Protein AF-L8H4C1-F1 (afdb_monomer_lite)

Organism: Acanthamoeba castellanii (strain ATCC 30010 / Neff) (NCBI:txid1257118)

Radius of gyration: 16.7 Å; chains: 1; bounding box: 49×33×45 Å

Structure (mmCIF, N/CA/C/O backbone):
data_AF-L8H4C1-F1
#
_entry.id   AF-L8H4C1-F1
#
loop_
_atom_site.group_PDB
_atom_site.id
_atom_site.type_symbol
_atom_site.label_atom_id
_atom_site.label_alt_id
_atom_site.label_comp_id
_atom_site.label_asym_id
_atom_site.label_entity_id
_atom_site.label_seq_id
_atom_site.pdbx_PDB_ins_code
_atom_site.Cartn_x
_atom_site.Cartn_y
_atom_site.Cartn_z
_atom_site.occupancy
_atom_site.B_iso_or_equiv
_atom_site.auth_seq_id
_atom_site.auth_comp_id
_atom_site.auth_asym_id
_atom_site.auth_atom_id
_atom_site.pdbx_PDB_model_num
ATOM 1 N N . THR A 1 1 ? 2.367 -19.577 7.591 1.00 79.94 1 THR A N 1
ATOM 2 C CA . THR A 1 1 ? 3.597 -18.761 7.631 1.00 79.94 1 THR A CA 1
ATOM 3 C C . THR A 1 1 ? 3.271 -17.438 8.304 1.00 79.94 1 THR A C 1
ATOM 5 O O . THR A 1 1 ? 2.095 -17.092 8.382 1.00 79.94 1 THR A O 1
ATOM 8 N N . GLU A 1 2 ? 4.265 -16.706 8.808 1.00 90.31 2 GLU A N 1
ATOM 9 C CA . GLU A 1 2 ? 4.035 -15.403 9.465 1.00 90.31 2 GLU A CA 1
ATOM 10 C C . GLU A 1 2 ? 4.000 -14.211 8.492 1.00 90.31 2 GLU A C 1
ATOM 12 O O . GLU A 1 2 ? 3.408 -13.181 8.803 1.00 90.31 2 GLU A O 1
ATOM 17 N N . ALA A 1 3 ? 4.569 -14.376 7.298 1.00 91.75 3 ALA A N 1
ATOM 18 C CA . ALA A 1 3 ? 4.412 -13.454 6.183 1.00 91.75 3 ALA A CA 1
ATOM 19 C C . ALA A 1 3 ? 4.091 -14.188 4.883 1.00 91.75 3 ALA A C 1
ATOM 21 O O . ALA A 1 3 ? 4.344 -15.393 4.736 1.00 91.75 3 ALA A O 1
ATOM 22 N N . VAL A 1 4 ? 3.552 -13.410 3.954 1.00 91.56 4 VAL A N 1
ATOM 23 C CA . VAL A 1 4 ? 3.298 -13.744 2.559 1.00 91.56 4 VAL A CA 1
ATOM 24 C C . VAL A 1 4 ? 4.287 -12.949 1.714 1.00 91.56 4 VAL A C 1
ATOM 26 O O . VAL A 1 4 ? 4.451 -11.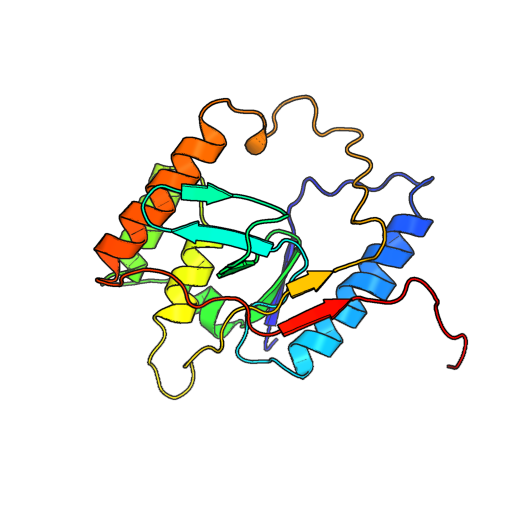750 1.935 1.00 91.56 4 VAL A O 1
ATOM 29 N N . LEU A 1 5 ? 4.945 -13.614 0.765 1.00 89.50 5 LEU A N 1
ATOM 30 C CA . LEU A 1 5 ? 5.589 -12.929 -0.350 1.00 89.50 5 LEU A CA 1
ATOM 31 C C . LEU A 1 5 ? 4.500 -12.643 -1.383 1.00 89.50 5 LEU A C 1
ATOM 33 O O . LEU A 1 5 ? 3.932 -13.582 -1.938 1.00 89.50 5 LEU A O 1
ATOM 37 N N . SER A 1 6 ? 4.198 -11.368 -1.592 1.00 86.25 6 SER A N 1
ATOM 38 C CA . SER A 1 6 ? 3.292 -10.911 -2.642 1.00 86.25 6 SER A CA 1
ATOM 39 C C . SER A 1 6 ? 4.122 -10.458 -3.840 1.00 86.25 6 SER A C 1
ATOM 41 O O . SER A 1 6 ? 5.104 -9.729 -3.667 1.00 86.25 6 SER A O 1
ATOM 43 N N . ASN A 1 7 ? 3.761 -10.952 -5.025 1.00 80.44 7 ASN A N 1
ATOM 44 C CA . ASN A 1 7 ? 4.479 -10.712 -6.268 1.00 80.44 7 ASN A CA 1
ATOM 45 C C . ASN A 1 7 ? 3.510 -10.688 -7.454 1.00 80.44 7 ASN A C 1
ATOM 47 O O . ASN A 1 7 ? 2.650 -11.567 -7.532 1.00 80.44 7 ASN A O 1
ATOM 51 N N . ASP A 1 8 ? 3.679 -9.737 -8.371 1.00 76.50 8 ASP A N 1
ATOM 52 C CA . ASP A 1 8 ? 2.864 -9.674 -9.592 1.00 76.50 8 ASP A CA 1
ATOM 53 C C . ASP A 1 8 ? 3.221 -10.830 -10.548 1.00 76.50 8 ASP A C 1
ATOM 55 O O . ASP A 1 8 ? 4.341 -11.354 -10.542 1.00 76.50 8 ASP A O 1
ATOM 59 N N . ASP A 1 9 ? 2.265 -11.257 -11.370 1.00 71.75 9 ASP A N 1
ATOM 60 C CA . ASP A 1 9 ? 2.400 -12.375 -12.313 1.00 71.75 9 ASP A CA 1
ATOM 61 C C . ASP A 1 9 ? 3.006 -11.972 -13.671 1.00 71.75 9 ASP A C 1
ATOM 63 O O . ASP A 1 9 ? 3.250 -12.825 -14.526 1.00 71.75 9 ASP A O 1
ATOM 67 N N . ASP A 1 10 ? 3.306 -10.685 -13.858 1.00 65.50 10 ASP A N 1
ATOM 68 C CA . ASP A 1 10 ? 3.918 -10.113 -15.060 1.00 65.50 10 ASP A CA 1
ATOM 69 C C . ASP A 1 10 ? 5.434 -9.863 -14.923 1.00 65.50 10 ASP A C 1
ATOM 71 O O . ASP A 1 10 ? 6.086 -9.326 -15.829 1.00 65.50 10 ASP A O 1
ATOM 75 N N . LEU A 1 11 ? 6.029 -10.322 -13.818 1.00 59.31 11 LEU A N 1
ATOM 76 C CA . LEU A 1 11 ? 7.474 -10.405 -13.638 1.00 59.31 11 LEU A CA 1
ATOM 77 C C . LEU A 1 11 ? 8.019 -11.621 -14.405 1.00 59.31 11 LEU A C 1
ATOM 79 O O . LEU A 1 11 ? 8.194 -12.711 -13.863 1.00 59.31 11 LEU A O 1
ATOM 83 N N . PHE A 1 12 ? 8.258 -11.428 -15.704 1.00 51.56 12 PHE A N 1
ATOM 84 C CA . PHE A 1 12 ? 8.806 -12.452 -16.595 1.00 51.56 12 PHE A CA 1
ATOM 85 C C . PHE A 1 12 ? 10.341 -12.431 -16.618 1.00 51.56 12 PHE A C 1
ATOM 87 O O . PHE A 1 12 ? 10.953 -11.367 -16.695 1.00 51.56 12 PHE A O 1
ATOM 94 N N . TYR A 1 13 ? 10.953 -13.618 -16.625 1.00 53.72 13 TYR A N 1
ATOM 95 C CA . TYR A 1 13 ? 12.406 -13.797 -16.689 1.00 53.72 13 TYR A CA 1
ATOM 96 C C . TYR A 1 13 ? 12.773 -14.635 -17.921 1.00 53.72 13 TYR A C 1
ATOM 98 O O . TYR A 1 13 ? 12.292 -15.756 -18.088 1.00 53.72 13 TYR A O 1
ATOM 106 N N . THR A 1 14 ? 13.617 -14.100 -18.801 1.00 50.47 14 THR A N 1
ATOM 107 C CA . THR A 1 14 ? 14.256 -14.847 -19.897 1.00 50.47 14 THR A CA 1
ATOM 108 C C . THR A 1 14 ? 15.394 -15.745 -19.379 1.00 50.47 14 THR A C 1
ATOM 110 O O . THR A 1 14 ? 15.953 -15.471 -18.314 1.00 50.47 14 THR A O 1
ATOM 113 N N . PRO A 1 15 ? 15.797 -16.801 -20.108 1.00 47.88 15 PRO A N 1
ATOM 114 C CA . PRO A 1 15 ? 17.004 -17.573 -19.795 1.00 47.88 15 PRO A CA 1
ATOM 115 C C . PRO A 1 15 ? 18.288 -16.724 -19.734 1.00 47.88 15 PRO A C 1
ATOM 117 O O . PRO A 1 15 ? 19.156 -16.992 -18.906 1.00 47.88 15 PRO A O 1
ATOM 120 N N . GLU A 1 16 ? 18.394 -15.668 -20.544 1.00 51.50 16 GLU A N 1
ATOM 121 C CA . GLU A 1 16 ? 19.478 -14.675 -20.493 1.00 51.50 16 GLU A CA 1
ATOM 122 C C . GLU A 1 16 ? 19.433 -13.843 -19.198 1.00 51.50 16 GLU A C 1
ATOM 124 O O . GLU A 1 16 ? 20.469 -13.466 -18.654 1.00 51.50 16 GLU A O 1
ATOM 129 N N . SER A 1 17 ? 18.239 -13.654 -18.634 1.00 53.72 17 SER A N 1
ATOM 130 C CA . SER A 1 17 ? 18.017 -13.055 -17.318 1.00 53.72 17 SER A CA 1
ATOM 131 C C . SER A 1 17 ? 18.129 -14.056 -16.153 1.00 53.72 17 SER A C 1
ATOM 133 O O . SER A 1 17 ? 17.764 -13.726 -15.030 1.00 53.72 17 SER A O 1
ATOM 135 N N . ALA A 1 18 ? 18.670 -15.268 -16.341 1.00 54.31 18 ALA A N 1
ATOM 136 C CA . ALA A 1 18 ? 18.906 -16.204 -15.230 1.00 54.31 18 ALA A CA 1
ATOM 137 C C . ALA A 1 18 ? 19.801 -15.601 -14.125 1.00 54.31 18 ALA A C 1
ATOM 139 O O . ALA A 1 18 ? 19.611 -15.889 -12.942 1.00 54.31 18 ALA A O 1
ATOM 140 N N . GLU A 1 19 ? 20.729 -14.707 -14.486 1.00 57.88 19 GLU A N 1
ATOM 141 C CA . GLU A 1 19 ? 21.485 -13.903 -13.520 1.00 57.88 19 GLU A CA 1
ATOM 142 C C . GLU A 1 19 ? 20.571 -12.941 -12.742 1.00 57.88 19 GLU A C 1
ATOM 144 O O . GLU A 1 19 ? 20.717 -12.790 -11.529 1.00 57.88 19 GLU A O 1
ATOM 149 N N . TYR A 1 20 ? 19.593 -12.328 -13.411 1.00 56.81 20 TYR A N 1
ATOM 150 C CA . TYR A 1 20 ? 18.568 -11.515 -12.764 1.00 56.81 20 TYR A CA 1
ATOM 151 C C . TYR A 1 20 ? 17.676 -12.370 -11.863 1.00 56.81 20 TYR A C 1
ATOM 153 O O . TYR A 1 20 ? 17.456 -11.982 -10.726 1.00 56.81 20 TYR A O 1
ATOM 161 N N . LEU A 1 21 ? 17.217 -13.547 -12.300 1.00 58.00 21 LEU A N 1
ATOM 162 C CA . LEU A 1 21 ? 16.448 -14.476 -11.467 1.00 58.00 21 LEU A CA 1
ATOM 163 C C . LEU A 1 21 ? 17.240 -14.847 -10.205 1.00 58.00 21 LEU A C 1
ATOM 165 O O . LEU A 1 21 ? 16.702 -14.820 -9.104 1.00 58.00 21 LEU A O 1
ATOM 169 N N . PHE A 1 22 ? 18.537 -15.128 -10.334 1.00 60.34 22 PHE A N 1
ATOM 170 C CA . PHE A 1 22 ? 19.405 -15.408 -9.193 1.00 60.34 22 PHE A CA 1
ATOM 171 C C . PHE A 1 22 ? 19.551 -14.181 -8.272 1.00 60.34 22 PHE A C 1
ATOM 173 O O . PHE A 1 22 ? 19.391 -14.287 -7.055 1.00 60.34 22 PHE A O 1
ATOM 180 N N . ARG A 1 23 ? 19.784 -12.987 -8.831 1.00 62.06 23 ARG A N 1
ATOM 181 C CA . ARG A 1 23 ? 19.870 -11.727 -8.070 1.00 62.06 23 ARG A CA 1
ATOM 182 C C . ARG A 1 23 ? 18.532 -11.308 -7.448 1.00 62.06 23 ARG A C 1
ATOM 184 O O . ARG A 1 23 ? 18.535 -10.744 -6.364 1.00 62.06 23 ARG A O 1
ATOM 191 N N . PHE A 1 24 ? 17.398 -11.586 -8.077 1.00 62.41 24 PHE A N 1
ATOM 192 C CA . PHE A 1 24 ? 16.064 -11.239 -7.591 1.00 62.41 24 PHE A CA 1
ATOM 193 C C . PHE A 1 24 ? 15.554 -12.268 -6.596 1.00 62.41 24 PHE A C 1
ATOM 195 O O . PHE A 1 24 ? 15.295 -11.930 -5.449 1.00 62.41 24 PHE A O 1
ATOM 202 N N . VAL A 1 25 ? 15.477 -13.537 -6.987 1.00 64.25 25 VAL A N 1
ATOM 203 C CA . VAL A 1 25 ? 14.898 -14.604 -6.166 1.00 64.25 25 VAL A CA 1
ATOM 204 C C . VAL A 1 25 ? 15.845 -15.021 -5.042 1.00 64.25 25 VAL A C 1
ATOM 206 O O . VAL A 1 25 ? 15.415 -15.179 -3.903 1.00 64.25 25 VAL A O 1
ATOM 209 N N . ILE A 1 26 ? 17.142 -15.196 -5.310 1.00 63.72 26 ILE A N 1
ATOM 210 C CA . ILE A 1 26 ? 18.066 -15.677 -4.270 1.00 63.72 26 ILE A CA 1
ATOM 211 C C . ILE A 1 26 ? 18.667 -14.523 -3.480 1.00 63.72 26 ILE A C 1
ATOM 213 O O . ILE A 1 26 ? 18.776 -14.633 -2.266 1.00 63.72 26 ILE A O 1
ATOM 217 N N . ILE A 1 27 ? 19.043 -13.409 -4.109 1.00 65.31 27 ILE A N 1
ATOM 218 C CA . ILE A 1 27 ? 19.612 -12.278 -3.358 1.00 65.31 27 ILE A CA 1
ATOM 219 C C . ILE A 1 27 ? 18.498 -11.345 -2.878 1.00 65.31 27 ILE A C 1
ATOM 221 O O . ILE A 1 27 ? 18.403 -11.103 -1.683 1.00 65.31 27 ILE A O 1
ATOM 225 N N . GLY A 1 28 ? 17.620 -10.873 -3.759 1.00 70.44 28 GLY A N 1
ATOM 226 C CA . GLY A 1 28 ? 16.527 -9.956 -3.431 1.00 70.44 28 GLY A CA 1
ATOM 227 C C . GLY A 1 28 ? 15.564 -10.537 -2.405 1.00 70.44 28 GLY A C 1
ATOM 228 O O . GLY A 1 28 ? 15.562 -10.099 -1.261 1.00 70.44 28 GLY A O 1
ATOM 229 N N . VAL A 1 29 ? 14.790 -11.561 -2.765 1.00 76.50 29 VAL A N 1
ATOM 230 C CA . VAL A 1 29 ? 13.744 -12.139 -1.908 1.00 76.50 29 VAL A CA 1
ATOM 231 C C . VAL A 1 29 ? 14.325 -12.661 -0.593 1.00 76.50 29 VAL A C 1
ATOM 233 O O . VAL A 1 29 ? 13.742 -12.406 0.459 1.00 76.50 29 VAL A O 1
ATOM 236 N N . VAL A 1 30 ? 15.492 -13.319 -0.590 1.00 81.31 30 VAL A N 1
ATOM 237 C CA . VAL A 1 30 ? 16.117 -13.772 0.670 1.00 81.31 30 VAL A CA 1
ATOM 238 C C . VAL A 1 30 ? 16.563 -12.591 1.527 1.00 81.31 30 VAL A C 1
ATOM 240 O O . VAL A 1 30 ? 16.352 -12.614 2.740 1.00 81.31 30 VAL A O 1
ATOM 243 N N . ARG A 1 31 ? 17.161 -11.541 0.951 1.00 83.25 31 ARG A N 1
ATOM 244 C CA . ARG A 1 31 ? 17.583 -10.367 1.729 1.00 83.25 31 ARG A CA 1
ATOM 245 C C . ARG A 1 31 ? 16.391 -9.554 2.222 1.00 83.25 31 ARG A C 1
ATOM 247 O O . ARG A 1 31 ? 16.390 -9.171 3.388 1.00 83.25 31 ARG A O 1
ATOM 254 N N . ILE A 1 32 ? 15.369 -9.350 1.394 1.00 84.81 32 ILE A N 1
ATOM 255 C CA . ILE A 1 32 ? 14.105 -8.718 1.789 1.00 84.81 32 ILE A CA 1
ATOM 256 C C . ILE A 1 32 ? 13.454 -9.549 2.906 1.00 84.81 32 ILE A C 1
ATOM 258 O O . ILE A 1 32 ? 13.053 -8.978 3.914 1.00 84.81 32 ILE A O 1
ATOM 262 N N . CYS A 1 33 ? 13.461 -10.884 2.822 1.00 87.69 33 CYS A N 1
ATOM 263 C CA . CYS A 1 33 ? 13.002 -11.771 3.897 1.00 87.69 33 CYS A CA 1
ATOM 264 C C . CYS A 1 33 ? 13.813 -11.587 5.190 1.00 87.69 33 CYS A C 1
ATOM 266 O O . CYS A 1 33 ? 13.241 -11.447 6.267 1.00 87.69 33 CYS A O 1
ATOM 268 N N . GLN A 1 34 ? 15.145 -11.533 5.110 1.00 88.50 34 GLN A N 1
ATOM 269 C CA . GLN A 1 34 ? 16.011 -11.288 6.271 1.00 88.50 34 GLN A CA 1
ATOM 270 C C . GLN A 1 34 ? 15.786 -9.901 6.891 1.00 88.50 34 GLN A C 1
ATOM 272 O O . GLN A 1 34 ? 15.917 -9.734 8.103 1.00 88.50 34 GLN A O 1
ATOM 277 N N . ILE A 1 35 ? 15.481 -8.889 6.078 1.00 91.19 35 ILE A N 1
ATOM 278 C CA . ILE A 1 35 ? 15.094 -7.559 6.562 1.00 91.19 35 ILE A CA 1
ATOM 279 C C . ILE A 1 35 ? 13.716 -7.643 7.221 1.00 91.19 35 ILE A C 1
ATOM 281 O O . ILE A 1 35 ? 13.564 -7.170 8.345 1.00 91.19 35 ILE A O 1
ATOM 285 N N . TRP A 1 36 ? 12.752 -8.324 6.601 1.00 93.38 36 TRP A N 1
ATOM 286 C CA . TRP A 1 36 ? 11.427 -8.548 7.173 1.00 93.38 36 TRP A CA 1
ATOM 287 C C . TRP A 1 36 ? 11.486 -9.286 8.515 1.00 93.38 36 TRP A C 1
ATOM 289 O O . TRP A 1 36 ? 10.800 -8.902 9.455 1.00 93.38 36 TRP A O 1
ATOM 299 N N . GLN A 1 37 ? 12.371 -10.271 8.680 1.00 92.06 37 GLN A N 1
ATOM 300 C CA . GLN A 1 37 ? 12.569 -10.953 9.965 1.00 92.06 37 GLN A CA 1
ATOM 301 C C . GLN A 1 37 ? 12.990 -9.999 11.098 1.00 92.06 37 GLN A C 1
ATOM 303 O O . GLN A 1 37 ? 12.713 -10.285 12.262 1.00 92.06 37 GLN A O 1
ATOM 308 N N . ARG A 1 38 ? 13.620 -8.860 10.773 1.00 93.94 38 ARG A N 1
ATOM 309 C CA . ARG A 1 38 ? 13.964 -7.789 11.727 1.00 93.94 38 ARG A CA 1
ATOM 310 C C . ARG A 1 38 ? 12.849 -6.749 11.891 1.00 93.94 38 ARG A C 1
ATOM 312 O O . ARG A 1 38 ? 12.835 -6.047 12.893 1.00 93.94 38 ARG A O 1
ATOM 319 N N . HIS A 1 39 ? 11.918 -6.684 10.940 1.00 94.25 39 HIS A N 1
ATOM 320 C CA . HIS A 1 39 ? 10.798 -5.738 10.862 1.00 94.25 39 HIS A CA 1
ATOM 321 C C . HIS A 1 39 ? 9.466 -6.480 10.698 1.00 94.25 39 HIS A C 1
ATOM 323 O O . HIS A 1 39 ? 8.683 -6.200 9.793 1.00 94.25 39 HIS A O 1
ATOM 329 N N . ARG A 1 40 ? 9.200 -7.469 11.566 1.00 93.69 40 ARG A N 1
ATOM 330 C CA . ARG A 1 40 ? 8.065 -8.408 11.403 1.00 93.69 40 ARG A CA 1
ATOM 331 C C . ARG A 1 40 ? 6.691 -7.728 11.430 1.00 93.69 40 ARG A C 1
ATOM 333 O O . ARG A 1 40 ? 5.705 -8.331 11.019 1.00 93.69 40 ARG A O 1
ATOM 340 N N . ARG A 1 41 ? 6.637 -6.489 11.925 1.00 94.12 41 ARG A N 1
ATOM 341 C CA . ARG A 1 41 ? 5.443 -5.641 12.033 1.00 94.12 41 ARG A CA 1
ATOM 342 C C . ARG A 1 41 ? 5.351 -4.596 10.915 1.00 94.12 41 ARG A C 1
ATOM 344 O O . ARG A 1 41 ? 4.519 -3.705 11.009 1.00 94.12 41 ARG A O 1
ATOM 351 N N . SER A 1 42 ? 6.152 -4.711 9.857 1.00 95.62 42 SER A N 1
ATOM 352 C CA . SER A 1 42 ? 6.126 -3.814 8.697 1.00 95.62 42 SER A CA 1
ATOM 353 C C . SER A 1 42 ? 5.819 -4.569 7.407 1.00 95.62 42 SER A C 1
ATOM 355 O O . SER A 1 42 ? 6.111 -5.758 7.267 1.00 95.62 42 SER A O 1
ATOM 357 N N . ILE A 1 43 ? 5.288 -3.837 6.428 1.00 96.81 43 ILE A N 1
ATOM 358 C CA . ILE A 1 43 ? 5.385 -4.211 5.014 1.00 96.81 43 ILE A CA 1
ATOM 359 C C . ILE A 1 43 ? 6.817 -3.903 4.572 1.00 96.81 43 ILE A C 1
ATOM 361 O O . ILE A 1 43 ? 7.288 -2.781 4.775 1.00 96.81 43 ILE A O 1
ATOM 365 N N . VAL A 1 44 ? 7.518 -4.884 4.003 1.00 95.38 44 VAL A N 1
ATOM 366 C CA . 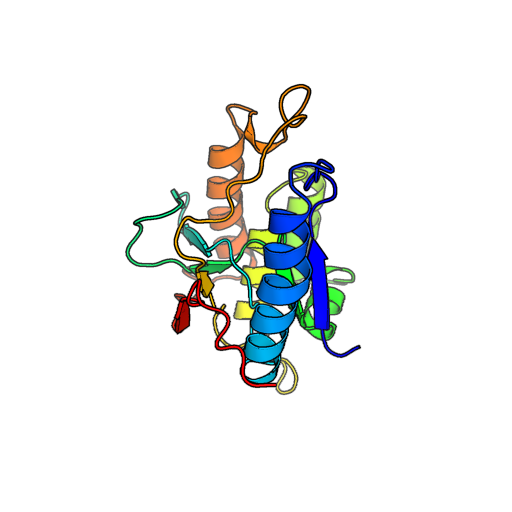VAL A 1 44 ? 8.925 -4.741 3.596 1.00 95.38 44 VAL A CA 1
ATOM 367 C C . VAL A 1 44 ? 9.052 -5.102 2.124 1.00 95.38 44 VAL A C 1
ATOM 369 O O . VAL A 1 44 ? 8.759 -6.234 1.748 1.00 95.38 44 VAL A O 1
ATOM 372 N N . GLY A 1 45 ? 9.503 -4.165 1.296 1.00 90.75 45 GLY A N 1
ATOM 373 C CA . GLY A 1 45 ? 9.565 -4.359 -0.154 1.00 90.75 45 GLY A CA 1
ATOM 374 C C . GLY A 1 45 ? 10.384 -3.287 -0.855 1.00 90.75 45 GLY A C 1
ATOM 375 O O . GLY A 1 45 ? 10.954 -2.402 -0.214 1.00 90.75 45 GLY A O 1
ATOM 376 N N . ASP A 1 46 ? 10.467 -3.388 -2.175 1.00 86.69 46 ASP A N 1
ATOM 377 C CA . ASP A 1 46 ? 11.463 -2.658 -2.971 1.00 86.69 46 ASP A CA 1
ATOM 378 C C . ASP A 1 46 ? 10.941 -1.463 -3.768 1.00 86.69 46 ASP A C 1
ATOM 380 O O . ASP A 1 46 ? 11.708 -0.722 -4.385 1.00 86.69 46 ASP A O 1
ATOM 384 N N . SER A 1 47 ? 9.627 -1.275 -3.754 1.00 87.81 47 SER A N 1
ATOM 385 C CA . SER A 1 47 ? 8.943 -0.321 -4.610 1.00 87.81 47 SER A CA 1
ATOM 386 C C . SER A 1 47 ? 8.282 0.757 -3.755 1.00 87.81 47 SER A C 1
ATOM 388 O O . SER A 1 47 ? 7.059 0.762 -3.603 1.00 87.81 47 SER A O 1
ATOM 390 N N . PRO A 1 48 ? 9.057 1.678 -3.151 1.00 92.19 48 PRO A N 1
ATOM 391 C CA . PRO A 1 48 ? 8.496 2.730 -2.325 1.00 92.19 48 PRO A CA 1
ATOM 392 C C . PRO A 1 48 ? 7.830 3.810 -3.189 1.00 92.19 48 PRO A C 1
ATOM 394 O O . PRO A 1 48 ? 8.294 4.137 -4.285 1.00 92.19 48 PRO A O 1
ATOM 397 N N . ARG A 1 49 ? 6.727 4.374 -2.705 1.00 93.81 49 ARG A N 1
ATOM 398 C CA . ARG A 1 49 ? 5.958 5.445 -3.353 1.00 93.81 49 ARG A CA 1
ATOM 399 C C . ARG A 1 49 ? 5.488 6.458 -2.318 1.00 93.81 49 ARG A C 1
ATOM 401 O O . ARG A 1 49 ? 5.491 6.186 -1.115 1.00 93.81 49 ARG A O 1
ATOM 408 N N . PHE A 1 50 ? 5.069 7.621 -2.794 1.00 95.06 50 PHE A N 1
ATOM 409 C CA . PHE A 1 50 ? 4.297 8.568 -2.006 1.00 95.06 50 PHE A CA 1
ATOM 410 C C . PHE A 1 50 ? 2.823 8.502 -2.402 1.00 95.06 50 PHE A C 1
ATOM 412 O O . PHE A 1 50 ? 2.496 8.439 -3.584 1.00 95.06 50 PHE A O 1
ATOM 419 N N . SER A 1 51 ? 1.944 8.542 -1.405 1.00 94.56 51 SER A N 1
ATOM 420 C CA . SER A 1 51 ? 0.501 8.700 -1.556 1.00 94.56 51 SER A CA 1
ATOM 421 C C . SER A 1 51 ? -0.031 9.633 -0.467 1.00 94.56 51 SER A C 1
ATOM 423 O O . SER A 1 51 ? 0.130 9.351 0.724 1.00 94.56 51 SER A O 1
ATOM 425 N N . GLY A 1 52 ? -0.709 10.715 -0.845 1.00 90.31 52 GLY A N 1
ATOM 426 C CA . GLY A 1 52 ? -1.319 11.652 0.104 1.00 90.31 52 GLY A CA 1
ATOM 427 C C . GLY A 1 52 ? -2.127 12.743 -0.590 1.00 90.31 52 GLY A C 1
ATOM 428 O O . GLY A 1 52 ? -1.743 13.177 -1.661 1.00 90.31 52 GLY A O 1
ATOM 429 N N . ASP A 1 53 ? -3.256 13.143 -0.001 1.00 88.75 53 ASP A N 1
ATOM 430 C CA . ASP A 1 53 ? -4.182 14.203 -0.453 1.00 88.75 53 ASP A CA 1
ATOM 431 C C . ASP A 1 53 ? -4.282 14.428 -1.977 1.00 88.75 53 ASP A C 1
ATOM 433 O O . ASP A 1 53 ? -4.032 15.513 -2.495 1.00 88.75 53 ASP A O 1
ATOM 437 N N . GLY A 1 54 ? -4.649 13.383 -2.725 1.00 89.81 54 GLY A N 1
ATOM 438 C CA . GLY A 1 54 ? -4.820 13.492 -4.180 1.00 89.81 54 GLY A CA 1
ATOM 439 C C . GLY A 1 54 ? -3.511 13.515 -4.976 1.00 89.81 54 GLY A C 1
ATOM 440 O O . GLY A 1 54 ? -3.533 13.793 -6.172 1.00 89.81 54 GLY A O 1
ATOM 441 N N . THR A 1 55 ? -2.395 13.181 -4.339 1.00 91.06 55 THR A N 1
ATOM 442 C CA . THR A 1 55 ? -1.071 13.054 -4.944 1.00 91.06 55 THR A CA 1
ATOM 443 C C . THR A 1 55 ? -0.587 11.615 -4.831 1.00 91.06 55 THR A C 1
ATOM 445 O O . THR A 1 55 ? -0.732 10.962 -3.794 1.00 91.06 55 THR A O 1
ATOM 448 N N . TYR A 1 56 ? 0.006 11.123 -5.916 1.00 92.25 56 TYR A N 1
ATOM 449 C CA . TYR A 1 56 ? 0.680 9.835 -5.963 1.00 92.25 56 TYR A CA 1
ATOM 450 C C . TYR A 1 56 ? 1.949 9.957 -6.807 1.00 92.25 56 TYR A C 1
ATOM 452 O O . TYR A 1 56 ? 1.875 10.274 -7.995 1.00 92.25 56 TYR A O 1
ATOM 460 N N . GLU A 1 57 ? 3.104 9.705 -6.197 1.00 89.88 57 GLU A N 1
ATOM 461 C CA . GLU A 1 57 ? 4.417 9.956 -6.799 1.00 89.88 57 GLU A CA 1
ATOM 462 C C . GLU A 1 57 ? 5.394 8.796 -6.562 1.00 89.88 57 GLU A C 1
ATOM 464 O O . GLU A 1 57 ? 5.225 7.966 -5.662 1.00 89.88 57 GLU A O 1
ATOM 469 N N . PHE A 1 58 ? 6.426 8.731 -7.403 1.00 80.06 58 PHE A N 1
ATOM 470 C CA . PHE A 1 58 ? 7.519 7.760 -7.322 1.00 80.06 58 PHE A CA 1
ATOM 471 C C . PHE A 1 58 ? 8.860 8.463 -7.044 1.00 80.06 58 PHE A C 1
ATOM 473 O O . PHE A 1 58 ? 8.860 9.633 -6.673 1.00 80.06 58 PHE A O 1
ATOM 480 N N . ASP A 1 59 ? 9.967 7.717 -7.131 1.00 65.75 59 ASP A N 1
ATOM 481 C CA . ASP A 1 59 ? 11.350 8.099 -6.798 1.00 65.75 59 ASP A CA 1
ATOM 482 C C . ASP A 1 59 ? 11.671 9.603 -6.778 1.00 65.75 59 ASP A C 1
ATOM 484 O O . ASP A 1 59 ? 11.445 10.334 -7.738 1.00 65.75 59 ASP A O 1
ATOM 488 N N . GLY A 1 60 ? 12.294 10.038 -5.679 1.00 67.75 60 GLY A N 1
ATOM 489 C CA . GLY A 1 60 ? 12.733 11.420 -5.471 1.00 67.75 60 GLY A CA 1
ATOM 490 C C . GLY A 1 60 ? 11.816 12.244 -4.566 1.00 67.75 60 GLY A C 1
ATOM 491 O O . GLY A 1 60 ? 12.247 13.288 -4.078 1.00 67.75 60 GLY A O 1
ATOM 492 N N . HIS A 1 61 ? 10.602 11.767 -4.263 1.00 81.25 61 HIS A N 1
ATOM 493 C CA . HIS A 1 61 ? 9.765 12.414 -3.254 1.00 81.25 61 HIS A CA 1
ATOM 494 C C . HIS A 1 61 ? 10.415 12.297 -1.857 1.00 81.25 61 HIS A C 1
ATOM 496 O O . HIS A 1 61 ? 10.785 11.192 -1.446 1.00 81.25 61 HIS A O 1
ATOM 502 N N . PRO A 1 62 ? 10.538 13.394 -1.084 1.00 82.19 62 PRO A N 1
ATOM 503 C CA . PRO A 1 62 ? 11.245 13.388 0.202 1.00 82.19 62 PRO A CA 1
ATOM 504 C C . PRO A 1 62 ? 10.537 12.571 1.293 1.00 82.19 62 PRO A C 1
ATOM 506 O O . PRO A 1 62 ? 11.144 12.232 2.307 1.00 82.19 62 PRO A O 1
ATOM 509 N N . CYS A 1 63 ? 9.256 12.253 1.095 1.00 87.81 63 CYS A N 1
ATOM 510 C CA . CYS A 1 63 ? 8.399 11.608 2.086 1.00 87.81 63 CYS A CA 1
ATOM 511 C C . CYS A 1 63 ? 7.705 10.379 1.486 1.00 87.81 63 CYS A C 1
ATOM 513 O O . CYS A 1 63 ? 6.500 10.406 1.271 1.00 87.81 63 CYS A O 1
ATOM 515 N N . LEU A 1 64 ? 8.438 9.318 1.146 1.00 93.56 64 LEU A N 1
ATOM 516 C CA . LEU A 1 64 ? 7.814 8.060 0.708 1.00 93.56 64 LEU A CA 1
ATOM 517 C C . LEU A 1 64 ? 7.083 7.407 1.894 1.00 93.56 64 LEU A C 1
ATOM 519 O O . LEU A 1 64 ? 7.584 7.431 3.018 1.00 93.56 64 LEU A O 1
ATOM 523 N N . ASN A 1 65 ? 5.895 6.850 1.664 1.00 94.88 65 ASN A N 1
ATOM 524 C CA . ASN A 1 65 ? 4.997 6.362 2.723 1.00 94.88 65 ASN A CA 1
ATOM 525 C C . ASN A 1 65 ? 4.187 5.106 2.344 1.00 94.88 65 ASN A C 1
ATOM 527 O O . ASN A 1 65 ? 3.415 4.605 3.159 1.00 94.88 65 ASN A O 1
ATOM 531 N N . VAL A 1 66 ? 4.380 4.583 1.132 1.00 95.44 66 VAL A N 1
ATOM 532 C CA . VAL A 1 66 ? 3.795 3.335 0.630 1.00 95.44 66 VAL A CA 1
ATOM 533 C C . VAL A 1 66 ? 4.922 2.431 0.157 1.00 95.44 66 VAL A C 1
ATOM 535 O O . VAL A 1 66 ? 5.857 2.909 -0.480 1.00 95.44 66 VAL A O 1
ATOM 538 N N . VAL A 1 67 ? 4.809 1.129 0.402 1.00 94.69 67 VAL A N 1
ATOM 539 C CA . VAL A 1 67 ? 5.550 0.096 -0.338 1.00 94.69 67 VAL A CA 1
ATOM 540 C C . VAL A 1 67 ? 4.553 -0.687 -1.184 1.00 94.69 67 VAL A C 1
ATOM 542 O O . VAL A 1 67 ? 3.558 -1.178 -0.646 1.00 94.69 67 VAL A O 1
ATOM 545 N N . LEU A 1 68 ? 4.793 -0.777 -2.497 1.00 92.94 68 LEU A N 1
ATOM 546 C CA . LEU A 1 68 ? 3.952 -1.577 -3.388 1.00 92.94 68 LEU A CA 1
ATOM 547 C C . LEU A 1 68 ? 4.089 -3.066 -3.055 1.00 92.94 68 LEU A C 1
ATOM 549 O O . LEU A 1 68 ? 5.183 -3.552 -2.779 1.00 92.94 68 LEU A O 1
ATOM 553 N N . THR A 1 69 ? 2.970 -3.789 -3.071 1.00 91.31 69 THR A N 1
ATOM 554 C CA . THR A 1 69 ? 2.918 -5.213 -2.704 1.00 91.31 69 THR A CA 1
ATOM 555 C C . THR A 1 69 ? 3.286 -6.148 -3.856 1.00 91.31 69 THR A C 1
ATOM 557 O O . THR A 1 69 ? 3.230 -7.359 -3.684 1.00 91.31 69 THR A O 1
ATOM 560 N N . ASN A 1 70 ? 3.687 -5.609 -5.007 1.00 82.31 70 ASN A N 1
ATOM 561 C CA . ASN A 1 70 ? 4.128 -6.365 -6.182 1.00 82.31 70 ASN A CA 1
ATOM 562 C C . ASN A 1 70 ? 5.499 -7.044 -6.016 1.00 82.31 70 ASN A C 1
ATOM 564 O O . ASN A 1 70 ? 5.898 -7.830 -6.868 1.00 82.31 70 ASN A O 1
ATOM 568 N N . SER A 1 71 ? 6.234 -6.703 -4.956 1.00 82.50 71 SER A N 1
ATOM 569 C CA . SER A 1 71 ? 7.473 -7.353 -4.524 1.00 82.50 71 SER A CA 1
ATOM 570 C C . SER A 1 71 ? 7.707 -7.003 -3.052 1.00 82.50 71 SER A C 1
ATOM 572 O O . SER A 1 71 ? 8.502 -6.124 -2.690 1.00 82.50 71 SER A O 1
ATOM 574 N N . ALA A 1 72 ? 6.919 -7.630 -2.173 1.00 90.12 72 ALA A N 1
ATOM 575 C CA . ALA A 1 72 ? 6.974 -7.344 -0.742 1.00 90.12 72 ALA A CA 1
ATOM 576 C C . ALA A 1 72 ? 6.650 -8.553 0.138 1.00 90.12 72 ALA A C 1
ATOM 578 O O . ALA A 1 72 ? 5.804 -9.388 -0.182 1.00 90.12 72 ALA A O 1
ATOM 579 N N . PHE A 1 73 ? 7.278 -8.583 1.312 1.00 94.50 73 PHE A N 1
ATOM 580 C CA . PHE A 1 73 ? 6.837 -9.399 2.433 1.00 94.50 73 PHE A CA 1
ATOM 581 C C . PHE A 1 73 ? 5.800 -8.629 3.247 1.00 94.50 73 PHE A C 1
ATOM 583 O O . PHE A 1 73 ? 6.075 -7.549 3.780 1.00 94.50 73 PHE A O 1
ATOM 590 N N . VAL A 1 74 ? 4.611 -9.216 3.359 1.00 95.12 74 VAL A N 1
ATOM 591 C CA . VAL A 1 74 ? 3.471 -8.661 4.091 1.00 95.12 74 VAL A CA 1
ATOM 592 C C . VAL A 1 74 ? 3.093 -9.619 5.221 1.00 95.12 74 VAL A C 1
ATOM 594 O O . VAL A 1 74 ? 2.955 -10.819 4.967 1.00 95.12 74 VAL A O 1
ATOM 597 N N . PRO A 1 75 ? 2.903 -9.151 6.468 1.00 94.88 75 PRO A N 1
ATOM 598 C CA . PRO A 1 75 ? 2.453 -10.023 7.549 1.00 94.88 75 PRO A CA 1
ATOM 599 C C . PRO A 1 75 ? 1.125 -10.714 7.227 1.00 94.88 75 PRO A C 1
ATOM 601 O O . PRO A 1 75 ? 0.166 -10.080 6.785 1.00 94.88 75 PRO A O 1
ATOM 604 N N . THR A 1 76 ? 1.043 -12.020 7.488 1.00 93.62 76 THR A N 1
ATOM 605 C CA . THR A 1 76 ? -0.142 -12.833 7.156 1.00 93.62 76 THR A CA 1
ATOM 606 C C . THR A 1 76 ? -1.403 -12.311 7.848 1.00 93.62 76 THR A C 1
ATOM 608 O O . THR A 1 76 ? -2.484 -12.338 7.267 1.00 93.62 76 THR A O 1
ATOM 611 N N . ALA A 1 77 ? -1.275 -11.820 9.084 1.00 92.19 77 ALA A N 1
ATOM 612 C CA . ALA A 1 77 ? -2.395 -11.259 9.836 1.00 92.19 77 ALA A CA 1
ATOM 613 C C . ALA A 1 77 ? -2.967 -9.995 9.167 1.00 92.19 77 ALA A C 1
ATOM 615 O O . ALA A 1 77 ? -4.183 -9.870 9.038 1.00 92.19 77 ALA A O 1
ATOM 616 N N . LEU A 1 78 ? -2.096 -9.123 8.647 1.00 93.81 78 LEU A N 1
ATOM 617 C CA . LEU A 1 78 ? -2.497 -7.941 7.884 1.00 93.81 78 LEU A CA 1
ATOM 618 C C . LEU A 1 78 ? -3.219 -8.334 6.587 1.00 93.81 78 LEU A C 1
ATOM 620 O O . LEU A 1 78 ? -4.272 -7.778 6.281 1.00 93.81 78 LEU A O 1
ATOM 624 N N . MET A 1 79 ? -2.704 -9.331 5.859 1.00 92.94 79 MET A N 1
ATOM 625 C CA . MET A 1 79 ? -3.364 -9.831 4.645 1.00 92.94 79 MET A CA 1
ATOM 626 C C . MET A 1 79 ? -4.759 -10.393 4.930 1.00 92.94 79 MET A C 1
ATOM 628 O O . MET A 1 79 ? -5.679 -10.150 4.153 1.00 92.94 79 MET A O 1
ATOM 632 N N . ARG A 1 80 ? -4.951 -11.095 6.054 1.00 92.31 80 ARG A N 1
ATOM 633 C CA . ARG A 1 80 ? -6.280 -11.575 6.475 1.00 92.31 80 ARG A CA 1
ATOM 634 C C . ARG A 1 80 ? -7.230 -10.422 6.775 1.00 92.31 80 ARG A C 1
ATOM 636 O O . ARG A 1 80 ? -8.346 -10.416 6.272 1.00 92.31 80 ARG A O 1
ATOM 643 N N . GLN A 1 81 ? -6.769 -9.426 7.534 1.00 91.69 81 GLN A N 1
ATOM 644 C CA . GLN A 1 81 ? -7.569 -8.242 7.852 1.00 91.69 81 GLN A CA 1
ATOM 645 C C . GLN A 1 81 ? -8.015 -7.498 6.586 1.00 91.69 81 GLN A C 1
ATOM 647 O O . GLN A 1 81 ? -9.147 -7.026 6.514 1.00 91.69 81 GLN A O 1
ATOM 652 N N . TYR A 1 82 ? -7.131 -7.407 5.593 1.00 94.25 82 TYR A N 1
ATOM 653 C CA . TYR A 1 82 ? -7.435 -6.796 4.305 1.00 94.25 82 TYR A CA 1
ATOM 654 C C . TYR A 1 82 ? -8.402 -7.629 3.446 1.00 94.25 82 TYR A C 1
ATOM 656 O O . TYR A 1 82 ? -9.275 -7.059 2.794 1.00 94.25 82 TYR A O 1
ATOM 664 N N . SER A 1 83 ? -8.244 -8.956 3.434 1.00 93.06 83 SER A N 1
ATOM 665 C CA . SER A 1 83 ? -8.968 -9.849 2.514 1.00 93.06 83 SER A CA 1
ATOM 666 C C . SER A 1 83 ? -10.374 -10.207 2.992 1.00 93.06 8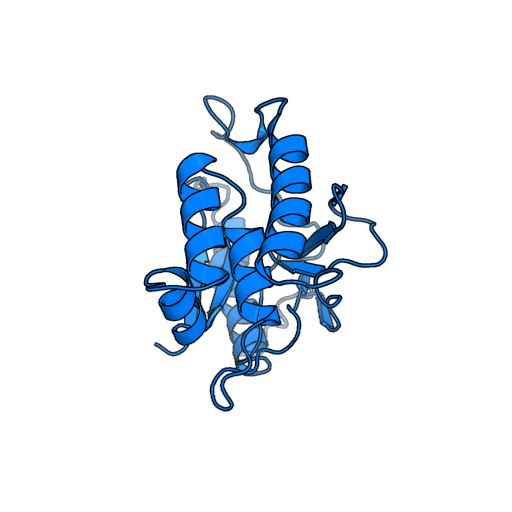3 SER A C 1
ATOM 668 O O . SER A 1 83 ? -11.249 -10.478 2.176 1.00 93.06 83 SER A O 1
ATOM 670 N N . GLU A 1 84 ? -10.604 -10.213 4.306 1.00 90.94 84 GLU A N 1
ATOM 671 C CA . GLU A 1 84 ? -11.866 -10.657 4.909 1.00 90.94 84 GLU A CA 1
ATOM 672 C C . GLU A 1 84 ? -12.511 -9.576 5.808 1.00 90.94 84 GLU A C 1
ATOM 674 O O . GLU A 1 84 ? -12.887 -9.864 6.950 1.00 90.94 84 GLU A O 1
ATOM 679 N N . PRO A 1 85 ? -12.650 -8.307 5.362 1.00 91.75 85 PRO A N 1
ATOM 680 C CA . PRO A 1 85 ? -13.234 -7.277 6.202 1.00 91.75 85 PRO A CA 1
ATOM 681 C C . PRO A 1 85 ? -14.755 -7.428 6.256 1.00 91.75 85 PRO A C 1
ATOM 683 O O . PRO A 1 85 ? -15.436 -7.484 5.235 1.00 91.75 85 PRO A O 1
ATOM 686 N N . THR A 1 86 ? -15.311 -7.438 7.464 1.00 88.19 86 THR A N 1
ATOM 687 C CA . THR A 1 86 ? -16.760 -7.588 7.673 1.00 88.19 86 THR A CA 1
ATOM 688 C C . THR A 1 86 ? -17.488 -6.255 7.839 1.00 88.19 86 THR A C 1
ATOM 690 O O . THR A 1 86 ? -18.680 -6.171 7.553 1.00 88.19 86 THR A O 1
ATOM 693 N N . ALA A 1 87 ? -16.797 -5.202 8.291 1.00 92.50 87 ALA A N 1
ATOM 694 C CA . ALA A 1 87 ? -17.358 -3.866 8.487 1.00 92.50 87 ALA A CA 1
ATOM 695 C C . ALA A 1 87 ? -16.262 -2.785 8.599 1.00 92.50 87 ALA A C 1
ATOM 697 O O . ALA A 1 87 ? -15.065 -3.074 8.655 1.00 92.50 87 ALA A O 1
ATOM 698 N N . GLY A 1 88 ? -16.688 -1.520 8.681 1.00 94.75 88 GLY A N 1
ATOM 699 C CA . GLY A 1 88 ? -15.823 -0.385 9.012 1.00 94.75 88 GLY A CA 1
ATOM 700 C C . GLY A 1 88 ? -14.973 0.145 7.846 1.00 94.75 88 GLY A C 1
ATOM 701 O O . GLY A 1 88 ? -15.249 -0.157 6.683 1.00 94.75 88 GLY A O 1
ATOM 702 N N . PRO A 1 89 ? -13.952 0.971 8.142 1.00 95.69 89 PRO A N 1
ATOM 703 C CA . PRO A 1 89 ? -13.103 1.605 7.129 1.00 95.69 89 PRO A CA 1
ATOM 704 C C . PRO A 1 89 ? -12.395 0.623 6.191 1.00 95.69 89 PRO A C 1
ATOM 706 O O . PRO A 1 89 ? -12.267 0.899 5.002 1.00 95.69 89 PRO A O 1
ATOM 709 N N . VAL A 1 90 ? -11.981 -0.544 6.700 1.00 95.75 90 VAL A N 1
ATOM 710 C CA . VAL A 1 90 ? -11.321 -1.579 5.886 1.00 95.75 90 VAL A CA 1
ATOM 711 C C . VAL A 1 90 ? -12.290 -2.168 4.857 1.00 95.75 90 VAL A C 1
ATOM 713 O O . VAL A 1 90 ? -11.913 -2.337 3.703 1.00 95.75 90 VAL A O 1
ATOM 716 N N . ALA A 1 91 ? -13.552 -2.408 5.233 1.00 96.62 91 ALA A N 1
ATOM 717 C CA . ALA A 1 91 ? -14.571 -2.895 4.301 1.00 96.62 91 ALA A CA 1
ATOM 718 C C . ALA A 1 91 ? -14.901 -1.858 3.212 1.00 96.62 91 ALA A C 1
ATOM 720 O O . ALA A 1 91 ? -15.008 -2.215 2.041 1.00 96.62 91 ALA A O 1
ATOM 721 N N . GLN A 1 92 ? -14.996 -0.570 3.573 1.00 97.62 92 GLN A N 1
ATOM 722 C CA . GLN A 1 92 ? -15.184 0.523 2.604 1.00 97.62 92 GLN A CA 1
ATOM 723 C C . GLN A 1 92 ? -14.011 0.616 1.624 1.00 97.62 92 GLN A C 1
ATOM 725 O O . GLN A 1 92 ? -14.209 0.725 0.416 1.00 97.62 92 GLN A O 1
ATOM 730 N N . LEU A 1 93 ? -12.786 0.526 2.146 1.00 97.19 93 LEU A N 1
ATOM 731 C CA . LEU A 1 93 ? -11.578 0.507 1.336 1.00 97.19 93 LEU A CA 1
ATOM 732 C C . LEU A 1 93 ? -11.561 -0.683 0.376 1.00 97.19 93 LEU A C 1
ATOM 734 O O . LEU A 1 93 ? -11.261 -0.499 -0.802 1.00 97.19 93 LEU A O 1
ATOM 738 N N . ARG A 1 94 ? -11.886 -1.888 0.857 1.00 96.94 94 ARG A N 1
ATOM 739 C CA . ARG A 1 94 ? -11.880 -3.090 0.020 1.00 96.94 94 ARG A CA 1
ATOM 740 C C . ARG A 1 94 ? -12.911 -2.990 -1.101 1.00 96.94 94 ARG A C 1
ATOM 742 O O . ARG A 1 94 ? -12.551 -3.207 -2.252 1.00 96.94 94 ARG A O 1
ATOM 749 N N . ALA A 1 95 ? -14.128 -2.545 -0.787 1.00 96.62 95 ALA A N 1
ATOM 750 C CA . ALA A 1 95 ? -15.162 -2.297 -1.790 1.00 96.62 95 ALA A CA 1
ATOM 751 C C . ALA A 1 95 ? -14.718 -1.268 -2.846 1.00 96.62 95 ALA A C 1
ATOM 753 O O . ALA A 1 95 ? -14.955 -1.462 -4.036 1.00 96.62 95 ALA A O 1
ATOM 754 N N . HIS A 1 96 ? -14.020 -0.205 -2.434 1.00 97.06 96 HIS A N 1
ATOM 755 C CA . HIS A 1 96 ? -13.470 0.782 -3.364 1.00 97.06 96 HIS A CA 1
ATOM 756 C C . HIS A 1 96 ? -12.397 0.181 -4.284 1.00 97.06 96 HIS A C 1
ATOM 758 O O . HIS A 1 96 ? -12.396 0.460 -5.483 1.00 97.06 96 HIS A O 1
ATOM 764 N N . VAL A 1 97 ? -11.500 -0.656 -3.747 1.00 96.56 97 VAL A N 1
ATOM 765 C CA . VAL A 1 97 ? -10.495 -1.378 -4.547 1.00 96.56 97 VAL A CA 1
ATOM 766 C C . VAL A 1 97 ? -11.166 -2.309 -5.558 1.00 96.56 97 VAL A C 1
ATOM 768 O O . VAL A 1 97 ? -10.778 -2.296 -6.724 1.00 96.56 97 VAL A O 1
ATOM 771 N N . ASP A 1 98 ? -12.189 -3.059 -5.142 1.00 95.31 98 ASP A N 1
ATOM 772 C CA . ASP A 1 98 ? -12.944 -3.962 -6.020 1.00 95.31 98 ASP A CA 1
ATOM 773 C C . ASP A 1 98 ? -13.639 -3.203 -7.162 1.00 95.31 98 ASP A C 1
ATOM 775 O O . ASP A 1 98 ? -13.577 -3.623 -8.317 1.00 95.31 98 ASP A O 1
ATOM 779 N N . GLU A 1 99 ? -14.241 -2.047 -6.870 1.00 95.44 99 GLU A N 1
ATOM 780 C CA . GLU A 1 99 ? -14.894 -1.195 -7.873 1.00 95.44 99 GLU A CA 1
ATOM 781 C C . GLU A 1 99 ? -13.898 -0.605 -8.887 1.00 95.44 99 GLU A C 1
ATOM 783 O O . GLU A 1 99 ? -14.203 -0.484 -10.076 1.00 95.44 99 GLU A O 1
ATOM 788 N N . HIS A 1 100 ? -12.697 -0.234 -8.437 1.00 91.25 100 HIS A N 1
ATOM 789 C CA . HIS A 1 100 ? -11.727 0.489 -9.263 1.00 91.25 100 HIS A CA 1
ATOM 790 C C . HIS A 1 100 ? -10.675 -0.416 -9.909 1.00 91.25 100 HIS A C 1
ATOM 792 O O . HIS A 1 100 ? -9.995 0.019 -10.848 1.00 91.25 100 HIS A O 1
ATOM 798 N N . THR A 1 101 ? -10.539 -1.663 -9.445 1.00 90.62 101 THR A N 1
ATOM 799 C CA . THR A 1 101 ? -9.528 -2.645 -9.880 1.00 90.62 101 THR A CA 1
ATOM 800 C C . THR A 1 101 ? -8.097 -2.087 -9.841 1.00 90.62 101 THR A C 1
ATOM 802 O O . THR A 1 101 ? -7.305 -2.292 -10.756 1.00 90.62 101 THR A O 1
ATOM 805 N N . ASN A 1 102 ? -7.780 -1.293 -8.813 1.00 90.69 102 ASN A N 1
ATOM 806 C CA . ASN A 1 102 ? -6.484 -0.626 -8.622 1.00 90.69 102 ASN A CA 1
ATOM 807 C C . ASN A 1 102 ? -6.284 -0.311 -7.125 1.00 90.69 102 ASN A C 1
ATOM 809 O O . ASN A 1 102 ? -7.213 -0.434 -6.330 1.00 90.69 102 ASN A O 1
ATOM 813 N N . CYS A 1 103 ? -5.095 0.164 -6.752 1.00 93.56 103 CYS A N 1
ATOM 814 C CA . CYS A 1 103 ? -4.786 0.721 -5.432 1.00 93.56 103 CYS A CA 1
ATOM 815 C C . CYS A 1 103 ? -4.833 -0.269 -4.258 1.00 93.56 103 CYS A C 1
ATOM 817 O O . CYS A 1 103 ? -4.865 0.173 -3.108 1.00 93.56 103 CYS A O 1
ATOM 819 N N . GLU A 1 104 ? -4.839 -1.579 -4.518 1.00 96.06 104 GLU A N 1
ATOM 820 C CA . GLU A 1 104 ? -4.759 -2.608 -3.475 1.00 96.06 104 GLU A CA 1
ATOM 821 C C . GLU A 1 104 ? -3.541 -2.388 -2.572 1.00 96.06 104 GLU A C 1
ATOM 823 O O . GLU A 1 104 ? -3.679 -2.314 -1.355 1.00 96.06 104 GLU A O 1
ATOM 828 N N . ASP A 1 105 ? -2.372 -2.180 -3.172 1.00 95.44 105 ASP A N 1
ATOM 829 C CA . ASP A 1 105 ? -1.116 -1.883 -2.483 1.00 95.44 105 ASP A CA 1
ATOM 830 C C . ASP A 1 105 ? -1.201 -0.655 -1.556 1.00 95.44 105 ASP A C 1
ATOM 832 O O . ASP A 1 105 ? -0.862 -0.735 -0.370 1.00 95.44 105 ASP A O 1
ATOM 836 N N . ILE A 1 106 ? -1.692 0.481 -2.061 1.00 96.69 106 ILE A N 1
ATOM 837 C CA . ILE A 1 106 ? -1.935 1.698 -1.276 1.00 96.69 106 ILE A CA 1
ATOM 838 C C . ILE A 1 106 ? -2.890 1.358 -0.131 1.00 96.69 106 ILE A C 1
ATOM 840 O O . ILE A 1 106 ? -2.659 1.747 1.014 1.00 96.69 106 ILE A O 1
ATOM 844 N N . GLY A 1 107 ? -3.943 0.600 -0.425 1.00 96.56 107 GLY A N 1
ATOM 845 C CA . GLY A 1 107 ? -4.959 0.259 0.546 1.00 96.56 107 GLY A CA 1
ATOM 846 C C . GLY A 1 107 ? -4.453 -0.627 1.678 1.00 96.56 107 GLY A C 1
ATOM 847 O O . GLY A 1 107 ? -4.716 -0.326 2.841 1.00 96.56 107 GLY A O 1
ATOM 848 N N . ILE A 1 108 ? -3.640 -1.638 1.374 1.00 97.12 108 ILE A N 1
ATOM 849 C CA . ILE A 1 108 ? -2.972 -2.485 2.372 1.00 97.12 108 ILE A CA 1
ATOM 850 C C . ILE A 1 108 ? -2.071 -1.639 3.288 1.00 97.12 108 ILE A C 1
ATOM 852 O O . ILE A 1 108 ? -2.073 -1.845 4.503 1.00 97.12 108 ILE A O 1
ATOM 856 N N . ASN A 1 109 ? -1.365 -0.631 2.755 1.00 97.44 109 ASN A N 1
ATOM 857 C CA . ASN A 1 109 ? -0.576 0.301 3.576 1.00 97.44 109 ASN A CA 1
ATOM 858 C C . ASN A 1 109 ? -1.467 1.162 4.502 1.00 97.44 109 ASN A C 1
ATOM 860 O O . ASN A 1 109 ? -1.084 1.433 5.643 1.00 97.44 109 ASN A O 1
ATOM 864 N N . PHE A 1 110 ? -2.668 1.560 4.061 1.00 96.69 110 PHE A N 1
ATOM 865 C CA . PHE A 1 110 ? -3.650 2.250 4.915 1.00 96.69 110 PHE A CA 1
ATOM 866 C C . PHE A 1 110 ? -4.196 1.361 6.023 1.00 96.69 110 PHE A C 1
ATOM 868 O O . PHE A 1 110 ? -4.258 1.822 7.165 1.00 96.69 110 PHE A O 1
ATOM 875 N N . VAL A 1 111 ? -4.537 0.108 5.706 1.00 95.81 111 VAL A N 1
ATOM 876 C CA . VAL A 1 111 ? -4.963 -0.875 6.709 1.00 95.81 111 VAL A CA 1
ATOM 877 C C . VAL A 1 111 ? -3.865 -1.049 7.746 1.00 95.81 111 VAL A C 1
ATOM 879 O O . VAL A 1 111 ? -4.139 -0.843 8.922 1.00 95.81 111 VAL A O 1
ATOM 882 N N . ALA A 1 112 ? -2.621 -1.291 7.319 1.00 95.56 112 ALA A N 1
ATOM 883 C CA . ALA A 1 112 ? -1.483 -1.451 8.222 1.00 95.56 112 ALA A CA 1
ATOM 884 C C . ALA A 1 112 ? -1.352 -0.263 9.180 1.00 95.56 112 ALA A C 1
ATOM 886 O O . ALA A 1 112 ? -1.332 -0.423 10.396 1.00 95.56 112 ALA A O 1
ATOM 887 N N . ALA A 1 113 ? -1.337 0.952 8.636 1.00 94.94 113 ALA A N 1
ATOM 888 C CA . ALA A 1 113 ? -1.178 2.154 9.439 1.00 94.94 113 ALA A CA 1
ATOM 889 C C . ALA A 1 113 ? -2.396 2.473 10.334 1.00 94.94 113 ALA A C 1
ATOM 891 O O . ALA A 1 113 ? -2.294 3.338 11.203 1.00 94.94 113 ALA A O 1
ATOM 892 N N . ALA A 1 114 ? -3.549 1.843 10.098 1.00 92.69 114 ALA A N 1
ATOM 893 C CA . ALA A 1 114 ? -4.750 1.967 10.918 1.00 92.69 114 ALA A CA 1
ATOM 894 C C . ALA A 1 114 ? -4.953 0.787 11.883 1.00 92.69 114 ALA A C 1
ATOM 896 O O . ALA A 1 114 ? -5.860 0.844 12.712 1.00 92.69 114 ALA A O 1
ATOM 897 N N . SER A 1 115 ? -4.145 -0.272 11.796 1.00 89.06 115 SER A N 1
ATOM 898 C CA . SER A 1 115 ? -4.237 -1.420 12.693 1.00 89.06 115 SER A CA 1
ATOM 899 C C . SER A 1 115 ? -3.835 -1.004 14.111 1.00 89.06 115 SER A C 1
ATOM 901 O O . SER A 1 115 ? -2.675 -0.705 14.388 1.00 89.06 115 SER A O 1
ATOM 903 N N . THR A 1 116 ? -4.814 -0.972 15.016 1.00 77.75 116 THR A N 1
ATOM 904 C CA . THR A 1 116 ? -4.632 -0.608 16.434 1.00 77.75 116 THR A CA 1
ATOM 905 C C . THR A 1 116 ? -4.797 -1.784 17.389 1.00 77.75 116 THR A C 1
ATOM 907 O O . THR A 1 116 ? -4.600 -1.616 18.590 1.00 77.75 116 THR A O 1
ATOM 910 N N . GLU A 1 117 ? -5.169 -2.962 16.884 1.00 75.38 117 GLU A N 1
ATOM 911 C CA . GLU A 1 117 ? -5.237 -4.178 17.694 1.00 75.38 117 GLU A CA 1
ATOM 912 C C . GLU A 1 117 ? -3.868 -4.415 18.350 1.00 75.38 117 GLU A C 1
ATOM 914 O O . GLU A 1 117 ? -2.868 -4.399 17.630 1.00 75.38 117 GLU A O 1
ATOM 919 N N . PRO A 1 118 ? -3.770 -4.625 19.678 1.00 69.12 118 PRO A N 1
ATOM 920 C CA . PRO A 1 118 ? -2.484 -4.711 20.382 1.00 69.12 118 PRO A CA 1
ATOM 921 C C . PRO A 1 118 ? -1.496 -5.700 19.740 1.00 69.12 118 PRO A C 1
ATOM 923 O O . PRO A 1 118 ? -0.300 -5.422 19.603 1.00 69.12 118 PRO A O 1
ATOM 926 N N . GLU A 1 119 ? -2.014 -6.828 19.255 1.00 68.94 119 GLU A N 1
ATOM 927 C CA . GLU A 1 119 ? -1.234 -7.869 18.581 1.00 68.94 119 GLU A CA 1
ATOM 928 C C . GLU A 1 119 ? -0.881 -7.529 17.119 1.00 68.94 119 GLU A C 1
ATOM 930 O O . GLU A 1 119 ? 0.044 -8.122 16.566 1.00 68.94 119 GLU A O 1
ATOM 935 N N . MET A 1 120 ? -1.538 -6.534 16.510 1.00 74.31 120 MET A N 1
ATOM 936 C CA . MET A 1 120 ? -1.365 -6.110 15.112 1.00 74.31 120 MET A CA 1
ATOM 937 C C . MET A 1 120 ? -1.043 -4.616 14.931 1.00 74.31 120 MET A C 1
ATOM 939 O O . MET A 1 120 ? -1.231 -4.092 13.839 1.00 74.31 120 MET A O 1
ATOM 943 N N . VAL A 1 121 ? -0.550 -3.906 15.954 1.00 88.69 121 VAL A N 1
ATOM 944 C CA . VAL A 1 121 ? -0.047 -2.529 15.766 1.00 88.69 121 VAL A CA 1
ATOM 945 C C . VAL A 1 121 ? 1.134 -2.545 14.792 1.00 88.69 121 VAL A C 1
ATOM 947 O O . VAL A 1 121 ? 2.226 -2.977 15.157 1.00 88.69 121 VAL A O 1
ATOM 950 N N . MET A 1 122 ? 0.932 -2.104 13.558 1.00 93.00 122 MET A N 1
ATOM 951 C CA . MET A 1 122 ? 1.978 -2.163 12.540 1.00 93.00 122 MET A CA 1
ATOM 952 C C . MET A 1 122 ? 2.947 -0.989 12.667 1.00 93.00 122 MET A C 1
ATOM 954 O O . MET A 1 122 ? 2.561 0.140 12.978 1.00 93.00 122 MET A O 1
ATOM 958 N N . ASP A 1 123 ? 4.209 -1.261 12.370 1.00 94.56 123 ASP A N 1
ATOM 959 C CA . ASP A 1 123 ? 5.226 -0.243 12.166 1.00 94.56 123 ASP A CA 1
ATOM 960 C C . ASP A 1 123 ? 5.114 0.335 10.741 1.00 94.56 123 ASP A C 1
ATOM 962 O O . ASP A 1 123 ? 4.565 -0.313 9.839 1.00 94.56 123 ASP A O 1
ATOM 966 N N . PRO A 1 124 ? 5.639 1.551 10.492 1.00 95.06 124 PRO A N 1
ATOM 967 C CA . PRO A 1 124 ? 5.700 2.104 9.145 1.00 95.06 124 PRO A CA 1
ATOM 968 C C . PRO A 1 124 ? 6.382 1.147 8.151 1.00 95.06 124 PRO A C 1
ATOM 970 O O . PRO A 1 124 ? 7.231 0.339 8.552 1.00 95.06 124 PRO A O 1
ATOM 973 N N . PRO A 1 125 ? 6.045 1.240 6.852 1.00 96.00 125 PRO A N 1
ATOM 974 C CA . PRO A 1 125 ? 6.659 0.399 5.836 1.00 96.00 125 PRO A CA 1
ATOM 975 C C . PRO A 1 125 ? 8.179 0.603 5.769 1.00 96.00 125 PRO A C 1
ATOM 977 O O . PRO A 1 125 ? 8.706 1.674 6.093 1.00 96.00 125 PRO A O 1
ATOM 980 N N . VAL A 1 126 ? 8.880 -0.444 5.336 1.00 95.50 126 VAL A N 1
ATOM 981 C CA . VAL A 1 126 ? 10.338 -0.482 5.190 1.00 95.50 126 VAL A CA 1
ATOM 982 C C . VAL A 1 126 ? 10.682 -0.667 3.721 1.00 95.50 126 VAL A C 1
ATOM 984 O O . VAL A 1 126 ? 10.226 -1.614 3.080 1.00 95.50 126 VAL A O 1
ATOM 987 N N . SER A 1 127 ? 11.514 0.232 3.203 1.00 92.12 127 SER A N 1
ATOM 988 C CA . SER A 1 127 ? 11.984 0.172 1.823 1.00 92.12 127 SER A CA 1
ATOM 989 C C . SER A 1 127 ? 13.295 -0.603 1.720 1.00 92.12 127 SER A C 1
ATOM 991 O O . SER A 1 127 ? 14.174 -0.496 2.583 1.00 92.12 127 SER A O 1
ATOM 993 N N . VAL A 1 128 ? 13.450 -1.357 0.639 1.00 87.31 128 VAL A N 1
ATOM 994 C CA . VAL A 1 128 ? 14.690 -2.032 0.269 1.00 87.31 128 VAL A CA 1
ATOM 995 C C . VAL A 1 128 ? 15.089 -1.587 -1.133 1.00 87.31 128 VAL A C 1
ATOM 997 O O . VAL A 1 128 ? 14.409 -1.884 -2.102 1.00 87.31 128 VAL A O 1
ATOM 1000 N N . SER A 1 129 ? 16.202 -0.877 -1.269 1.00 80.56 129 SER A N 1
ATOM 1001 C CA . SER A 1 129 ? 16.726 -0.454 -2.563 1.00 80.56 129 SER A CA 1
ATOM 1002 C C . SER A 1 129 ? 17.835 -1.390 -3.048 1.00 80.56 129 SER A C 1
ATOM 1004 O O . SER A 1 129 ? 18.683 -1.854 -2.282 1.00 80.56 129 SER A O 1
ATOM 1006 N N . MET A 1 130 ? 17.851 -1.643 -4.355 1.00 68.19 130 MET A N 1
ATOM 1007 C CA . MET A 1 130 ? 18.946 -2.316 -5.053 1.00 68.19 130 MET A CA 1
ATOM 1008 C C . MET A 1 130 ? 19.711 -1.277 -5.889 1.00 68.19 130 MET A C 1
ATOM 1010 O O . MET A 1 130 ? 19.090 -0.554 -6.672 1.00 68.19 130 MET A O 1
ATOM 1014 N N . PRO A 1 131 ? 21.046 -1.174 -5.778 1.00 58.22 131 PRO A N 1
ATOM 1015 C CA . PRO A 1 131 ? 21.858 -0.353 -6.661 1.00 58.22 131 PRO A CA 1
ATOM 1016 C C . PRO A 1 131 ? 21.662 -0.808 -8.109 1.00 58.22 131 PRO A C 1
ATOM 1018 O O . PRO A 1 131 ? 21.787 -1.996 -8.409 1.00 58.22 131 PRO A O 1
ATOM 1021 N N . GLY A 1 132 ? 21.348 0.135 -8.998 1.00 54.62 132 GLY A N 1
ATOM 1022 C CA . GLY A 1 132 ? 20.995 -0.142 -10.397 1.00 54.62 132 GLY A CA 1
ATOM 1023 C C . GLY A 1 132 ? 19.514 -0.460 -10.635 1.00 54.62 132 GLY A C 1
ATOM 1024 O O . GLY A 1 132 ? 19.109 -0.566 -11.789 1.00 54.62 132 GLY A O 1
ATOM 1025 N N . GLY A 1 133 ? 18.711 -0.550 -9.569 1.00 57.12 133 GLY A N 1
ATOM 1026 C CA . GLY A 1 133 ? 17.287 -0.862 -9.628 1.00 57.12 133 GLY A CA 1
ATOM 1027 C C . GLY A 1 133 ? 16.991 -2.297 -10.063 1.00 57.12 133 GLY A C 1
ATOM 1028 O O . GLY A 1 133 ? 17.865 -3.065 -10.469 1.00 57.12 133 GLY A O 1
ATOM 1029 N N . TRP A 1 134 ? 15.714 -2.654 -10.002 1.00 52.50 134 TRP A N 1
ATOM 1030 C CA . TRP A 1 134 ? 15.186 -3.800 -10.722 1.00 52.50 134 TRP A CA 1
ATOM 1031 C C . TRP A 1 134 ? 14.997 -3.376 -12.170 1.00 52.50 134 TRP A C 1
ATOM 1033 O O . TRP A 1 134 ? 13.951 -2.849 -12.549 1.00 52.50 134 TRP A O 1
ATOM 1043 N N . ALA A 1 135 ? 16.029 -3.553 -12.992 1.00 47.94 135 ALA A N 1
ATOM 1044 C CA . ALA A 1 135 ? 15.844 -3.518 -14.433 1.00 47.94 135 ALA A CA 1
ATOM 1045 C C . ALA A 1 135 ? 14.990 -4.736 -14.805 1.00 47.94 135 ALA A C 1
ATOM 1047 O O . ALA A 1 135 ? 15.518 -5.782 -15.159 1.00 47.94 135 ALA A O 1
ATOM 1048 N N . ASN A 1 136 ? 13.668 -4.635 -14.641 1.00 47.59 136 ASN A N 1
ATOM 1049 C CA . ASN A 1 136 ? 12.760 -5.591 -15.248 1.00 47.59 136 ASN A CA 1
ATOM 1050 C C . ASN A 1 136 ? 13.087 -5.540 -16.737 1.00 47.59 136 ASN A C 1
ATOM 1052 O O . ASN 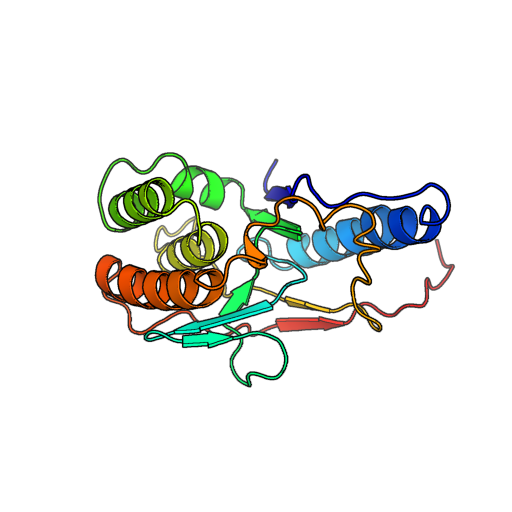A 1 136 ? 12.840 -4.517 -17.386 1.00 47.59 136 ASN A O 1
ATOM 1056 N N . GLU A 1 137 ? 13.645 -6.615 -17.285 1.00 43.62 137 GLU A N 1
ATOM 1057 C CA . GLU A 1 137 ? 13.532 -6.869 -18.710 1.00 43.62 137 GLU A CA 1
ATOM 1058 C C . GLU A 1 137 ? 12.039 -7.077 -18.966 1.00 43.62 137 GLU A C 1
ATOM 1060 O O . GLU A 1 137 ? 11.519 -8.187 -18.926 1.00 43.62 137 GLU A O 1
ATOM 1065 N N . ARG A 1 138 ? 11.305 -5.971 -19.132 1.00 46.41 138 ARG A N 1
ATOM 1066 C CA . ARG A 1 138 ? 9.874 -5.931 -19.447 1.00 46.41 138 ARG A CA 1
ATOM 1067 C C . ARG A 1 138 ? 9.679 -6.410 -20.883 1.00 46.41 138 ARG A C 1
ATOM 1069 O O . ARG A 1 138 ? 9.196 -5.665 -21.729 1.00 46.41 138 ARG A O 1
ATOM 1076 N N . LEU A 1 139 ? 10.105 -7.631 -21.183 1.00 39.22 139 LEU A N 1
ATOM 1077 C CA . LEU A 1 139 ? 10.145 -8.158 -22.539 1.00 39.22 139 LEU A CA 1
ATOM 1078 C C . LEU A 1 139 ? 8.752 -8.500 -23.082 1.00 39.22 139 LEU A C 1
ATOM 1080 O O . LEU A 1 139 ? 8.628 -8.692 -24.282 1.00 39.22 139 LEU A O 1
ATOM 1084 N N . MET A 1 140 ? 7.693 -8.485 -22.258 1.00 38.28 140 MET A N 1
ATOM 1085 C CA . MET A 1 140 ? 6.313 -8.741 -22.710 1.00 38.28 140 MET A CA 1
ATOM 1086 C C . MET A 1 140 ? 5.240 -7.848 -22.058 1.00 38.28 140 MET A C 1
ATOM 1088 O O . MET A 1 140 ? 4.052 -8.138 -22.140 1.00 38.28 140 MET A O 1
ATOM 1092 N N . ALA A 1 141 ? 5.618 -6.721 -21.451 1.00 43.31 141 ALA A N 1
ATOM 1093 C CA . ALA A 1 141 ? 4.672 -5.806 -20.795 1.00 43.31 141 ALA A CA 1
ATOM 1094 C C . ALA A 1 141 ? 4.004 -4.813 -21.789 1.00 43.31 141 ALA A C 1
ATOM 1096 O O . ALA A 1 141 ? 3.487 -3.759 -21.428 1.00 43.31 141 ALA A O 1
ATOM 1097 N N . THR A 1 142 ? 4.081 -5.084 -23.091 1.00 43.53 142 THR A N 1
ATOM 1098 C CA . THR A 1 142 ? 3.709 -4.134 -24.152 1.00 43.53 142 THR A CA 1
ATOM 1099 C C . THR A 1 142 ? 2.296 -4.312 -24.689 1.00 43.53 142 THR A C 1
ATOM 1101 O O . THR A 1 142 ? 1.849 -3.455 -25.447 1.00 43.53 142 THR A O 1
ATOM 1104 N N . LEU A 1 143 ? 1.569 -5.366 -24.304 1.00 44.19 143 LEU A N 1
ATOM 1105 C CA . LEU A 1 143 ? 0.266 -5.636 -24.916 1.00 44.19 143 LEU A CA 1
ATOM 1106 C C . LEU A 1 143 ? -0.918 -5.116 -24.089 1.00 44.19 143 LEU A C 1
ATOM 1108 O O . LEU A 1 143 ? -1.793 -4.495 -24.685 1.00 44.19 143 LEU A O 1
ATOM 1112 N N . ILE A 1 144 ? -0.947 -5.261 -22.754 1.00 51.69 144 ILE A N 1
ATOM 1113 C CA . ILE A 1 144 ? -2.000 -4.689 -21.881 1.00 51.69 144 ILE A CA 1
ATOM 1114 C C . ILE A 1 144 ? -1.454 -4.492 -20.450 1.00 51.69 144 ILE A C 1
ATOM 1116 O O . ILE A 1 144 ? -1.657 -5.335 -19.586 1.00 51.69 144 ILE A O 1
ATOM 1120 N N . ASN A 1 145 ? -0.773 -3.377 -20.169 1.00 62.00 145 ASN A N 1
ATOM 1121 C CA . ASN A 1 145 ? -0.317 -3.066 -18.807 1.00 62.00 145 ASN A CA 1
ATOM 1122 C C . ASN A 1 145 ? -1.305 -2.158 -18.076 1.00 62.00 145 ASN A C 1
ATOM 1124 O O . ASN A 1 145 ? -1.669 -1.091 -18.569 1.00 62.00 145 ASN A O 1
ATOM 1128 N N . HIS A 1 146 ? -1.667 -2.501 -16.839 1.00 62.28 146 HIS A N 1
ATOM 1129 C CA . HIS A 1 146 ? -2.550 -1.652 -16.032 1.00 62.28 146 HIS A CA 1
ATOM 1130 C C . HIS A 1 146 ? -1.946 -0.252 -15.780 1.00 62.28 146 HIS A C 1
ATOM 1132 O O . HIS A 1 146 ? -2.670 0.743 -15.711 1.00 62.28 146 HIS A O 1
ATOM 1138 N N . HIS A 1 147 ? -0.612 -0.152 -15.715 1.00 63.94 147 HIS A N 1
ATOM 1139 C CA . HIS A 1 147 ? 0.118 1.112 -15.560 1.00 63.94 147 HIS A CA 1
ATOM 1140 C C . HIS A 1 147 ? 0.184 1.974 -16.827 1.00 63.94 147 HIS A C 1
ATOM 1142 O O . HIS A 1 147 ? 0.372 3.182 -16.715 1.00 63.94 147 HIS A O 1
ATOM 1148 N N . SER A 1 148 ? 0.056 1.390 -18.026 1.00 66.44 148 SER A N 1
ATOM 1149 C CA . SER A 1 148 ? 0.133 2.160 -19.279 1.00 66.44 148 SER A CA 1
ATOM 1150 C C . SER A 1 148 ? -1.170 2.893 -19.604 1.00 66.44 148 SER A C 1
ATOM 1152 O O . SER A 1 148 ? -1.213 3.694 -20.538 1.00 66.44 148 SER A O 1
ATOM 1154 N N . GLN A 1 149 ? -2.231 2.661 -18.825 1.00 74.19 149 GLN A N 1
ATOM 1155 C CA . GLN A 1 149 ? -3.480 3.398 -18.950 1.00 74.19 149 GLN A CA 1
ATOM 1156 C C . GLN A 1 149 ? -3.280 4.870 -18.541 1.00 74.19 149 GLN A C 1
ATOM 1158 O O . GLN A 1 149 ? -2.816 5.126 -17.428 1.00 74.19 149 GLN A O 1
ATOM 1163 N N . PRO A 1 150 ? -3.712 5.854 -19.354 1.00 75.75 150 PRO A N 1
ATOM 1164 C CA . PRO A 1 150 ? -3.514 7.279 -19.054 1.00 75.75 150 PRO A CA 1
ATOM 1165 C C . PRO A 1 150 ? -4.065 7.720 -17.690 1.00 75.75 150 PRO A C 1
ATOM 1167 O O . PRO A 1 150 ? -3.500 8.586 -17.031 1.00 75.75 150 PRO A O 1
ATOM 1170 N N . ALA A 1 151 ? -5.159 7.098 -17.243 1.00 86.12 151 ALA A N 1
ATOM 1171 C CA . ALA A 1 151 ? -5.816 7.422 -15.980 1.00 86.12 151 ALA A CA 1
ATOM 1172 C C . ALA A 1 151 ? -5.200 6.725 -14.751 1.00 86.12 151 ALA A C 1
ATOM 1174 O O . ALA A 1 151 ? -5.664 6.958 -13.637 1.00 86.12 151 ALA A O 1
ATOM 1175 N N . HIS A 1 152 ? -4.199 5.853 -14.918 1.00 87.44 152 HIS A N 1
ATOM 1176 C CA . HIS A 1 152 ? -3.688 4.994 -13.846 1.00 87.44 152 HIS A CA 1
ATOM 1177 C C . HIS A 1 152 ? -3.232 5.782 -12.607 1.00 87.44 152 HIS A C 1
ATOM 1179 O O . HIS A 1 152 ? -3.669 5.503 -11.490 1.00 87.44 152 HIS A O 1
ATOM 1185 N N . TYR A 1 153 ? -2.385 6.794 -12.799 1.00 89.81 153 TYR A N 1
ATOM 1186 C CA . TYR A 1 153 ? -1.838 7.584 -11.693 1.00 89.81 153 TYR A CA 1
ATOM 1187 C C . TYR A 1 153 ? -2.886 8.496 -11.054 1.00 89.81 153 TYR A C 1
ATOM 1189 O O . TYR A 1 153 ? -2.919 8.627 -9.834 1.00 89.81 153 TYR A O 1
ATOM 1197 N N . THR A 1 154 ? -3.805 9.047 -11.852 1.00 92.38 154 THR A N 1
ATOM 1198 C CA . THR A 1 154 ? -4.947 9.813 -11.336 1.00 92.38 154 THR A CA 1
ATOM 1199 C C . THR A 1 154 ? -5.862 8.941 -10.478 1.00 92.38 154 THR A C 1
ATOM 1201 O O . THR A 1 154 ? -6.280 9.370 -9.405 1.00 92.38 154 THR A O 1
ATOM 1204 N N . LYS A 1 155 ? -6.131 7.693 -10.891 1.00 93.50 155 LYS A N 1
ATOM 1205 C CA . LYS A 1 155 ? -6.875 6.726 -10.067 1.00 93.50 155 LYS A CA 1
ATOM 1206 C C . LYS A 1 155 ? -6.167 6.489 -8.731 1.00 93.50 155 LYS A C 1
ATOM 1208 O O . LYS A 1 155 ? -6.808 6.597 -7.694 1.00 93.50 155 LYS A O 1
ATOM 1213 N N . ARG A 1 156 ? -4.849 6.258 -8.737 1.00 94.88 156 ARG A N 1
ATOM 1214 C CA . ARG A 1 156 ? -4.056 6.043 -7.510 1.00 94.88 156 ARG A CA 1
ATOM 1215 C C . ARG A 1 156 ? -4.042 7.241 -6.563 1.00 94.88 156 ARG A C 1
ATOM 1217 O O . ARG A 1 156 ? -4.255 7.070 -5.365 1.00 94.88 156 ARG A O 1
ATOM 1224 N N . ALA A 1 157 ? -3.876 8.445 -7.098 1.00 94.38 157 ALA A N 1
ATOM 1225 C CA . ALA A 1 157 ? -4.024 9.692 -6.353 1.00 94.38 157 ALA A CA 1
ATOM 1226 C C . ALA A 1 157 ? -5.407 9.807 -5.682 1.00 94.38 157 ALA A C 1
ATOM 1228 O O . ALA A 1 157 ? -5.508 10.107 -4.488 1.00 94.38 157 ALA A O 1
ATOM 1229 N N . ASN A 1 158 ? -6.475 9.506 -6.429 1.00 95.50 158 ASN A N 1
ATOM 1230 C CA . ASN A 1 158 ? -7.845 9.538 -5.918 1.00 95.50 158 ASN A CA 1
ATOM 1231 C C . ASN A 1 158 ? -8.087 8.482 -4.832 1.00 95.50 158 ASN A C 1
ATOM 1233 O O . ASN A 1 158 ? -8.716 8.798 -3.823 1.00 95.50 158 ASN A O 1
ATOM 1237 N N . CYS A 1 159 ? -7.541 7.273 -4.988 1.00 96.06 159 CYS A N 1
ATOM 1238 C CA . CYS A 1 159 ? -7.591 6.237 -3.958 1.00 96.06 159 CYS A CA 1
ATOM 1239 C C . CYS A 1 159 ? -6.955 6.720 -2.650 1.00 96.06 159 CYS A C 1
ATOM 1241 O O . CYS A 1 159 ? -7.563 6.597 -1.590 1.00 96.06 159 CYS A O 1
ATOM 1243 N N . GLY A 1 160 ? -5.767 7.337 -2.715 1.00 95.06 160 GLY A N 1
ATOM 1244 C CA . GLY A 1 160 ? -5.100 7.893 -1.535 1.00 95.06 160 GLY A CA 1
ATOM 1245 C C . GLY A 1 160 ? -5.985 8.891 -0.781 1.00 95.06 160 GLY A C 1
ATOM 1246 O O . GLY A 1 160 ? -6.125 8.801 0.439 1.00 95.06 160 GLY A O 1
ATOM 1247 N N . LYS A 1 161 ? -6.655 9.788 -1.514 1.00 95.62 161 LYS A N 1
ATOM 1248 C CA . LYS A 1 161 ? -7.615 10.743 -0.942 1.00 95.62 161 LYS A CA 1
ATOM 1249 C C . LYS A 1 161 ? -8.855 10.060 -0.353 1.00 95.62 161 LYS A C 1
ATOM 1251 O O . LYS A 1 161 ? -9.292 10.426 0.737 1.00 95.62 161 LYS A O 1
ATOM 1256 N N . ALA A 1 162 ? -9.418 9.071 -1.046 1.00 96.31 162 ALA A N 1
ATOM 1257 C CA . ALA A 1 162 ? -10.583 8.327 -0.571 1.00 96.31 162 ALA A CA 1
ATOM 1258 C C . ALA A 1 162 ? -10.276 7.580 0.737 1.00 96.31 162 ALA A C 1
ATOM 1260 O O . ALA A 1 162 ? -11.032 7.681 1.703 1.00 96.31 162 ALA A O 1
ATOM 1261 N N . PHE A 1 163 ? -9.12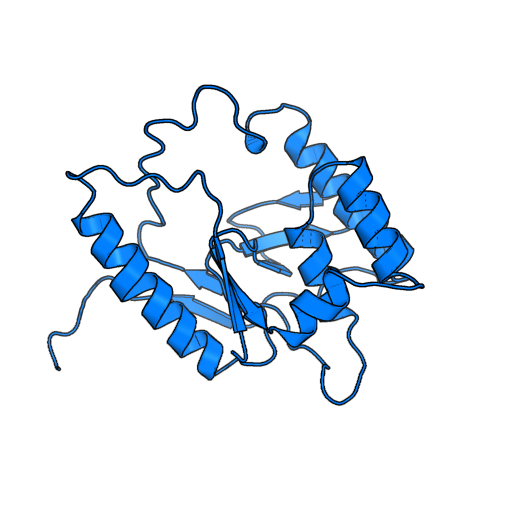8 6.903 0.809 1.00 97.06 163 PHE A N 1
ATOM 1262 C CA . PHE A 1 163 ? -8.722 6.130 1.984 1.00 97.06 163 PHE A CA 1
ATOM 1263 C C . PHE A 1 163 ? -8.460 7.020 3.204 1.00 97.06 163 PHE A C 1
ATOM 1265 O O . PHE A 1 163 ? -8.850 6.662 4.314 1.00 97.06 163 PHE A O 1
ATOM 1272 N N . MET A 1 164 ? -7.898 8.218 3.015 1.00 95.69 164 MET A N 1
ATOM 1273 C CA . MET A 1 164 ? -7.826 9.228 4.081 1.00 95.69 164 MET A CA 1
ATOM 1274 C C . MET A 1 164 ? -9.209 9.538 4.669 1.00 95.69 164 MET A C 1
ATOM 1276 O O . MET A 1 164 ? -9.360 9.590 5.891 1.00 95.69 164 MET A O 1
ATOM 1280 N N . GLY A 1 165 ? -10.223 9.671 3.807 1.00 96.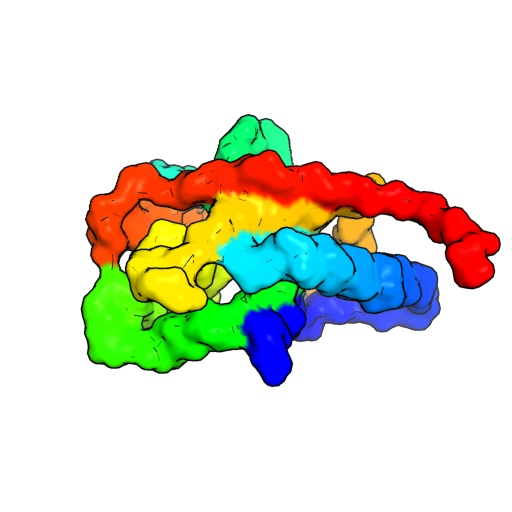06 165 GLY A N 1
ATOM 1281 C CA . GLY A 1 165 ? -11.618 9.856 4.204 1.00 96.06 165 GLY A CA 1
ATOM 1282 C C . GLY A 1 165 ? -12.191 8.660 4.966 1.00 96.06 165 GLY A C 1
ATOM 1283 O O . GLY A 1 165 ? -12.724 8.842 6.058 1.00 96.06 165 GLY A O 1
ATOM 1284 N N . PHE A 1 166 ? -12.038 7.438 4.443 1.00 96.25 166 PHE A N 1
ATOM 1285 C CA . PHE A 1 166 ? -12.587 6.226 5.071 1.00 96.25 166 PHE A CA 1
ATOM 1286 C C . PHE A 1 166 ? -12.033 5.985 6.476 1.00 96.25 166 PHE A C 1
ATOM 1288 O O . PHE A 1 166 ? -12.778 5.607 7.378 1.00 96.25 166 PHE A O 1
ATOM 1295 N N . PHE A 1 167 ? -10.733 6.214 6.671 1.00 94.56 167 PHE A N 1
ATOM 1296 C CA . PHE A 1 167 ? -10.066 6.001 7.955 1.00 94.56 167 PHE A CA 1
ATOM 1297 C C . PHE A 1 167 ? -10.085 7.231 8.872 1.00 94.56 167 PHE A C 1
ATOM 1299 O O . PHE A 1 167 ? -9.641 7.127 10.014 1.00 94.56 167 PHE A O 1
ATOM 1306 N N . GLY A 1 168 ? -10.555 8.391 8.399 1.00 93.25 168 GLY A N 1
ATOM 1307 C CA . GLY A 1 168 ? -10.514 9.643 9.161 1.00 93.25 168 GLY A CA 1
ATOM 1308 C C . GLY A 1 168 ? -9.089 10.094 9.506 1.00 93.25 168 GLY A C 1
ATOM 1309 O O . GLY A 1 168 ? -8.848 10.609 10.598 1.00 93.25 168 GLY A O 1
ATOM 1310 N N . ARG A 1 169 ? -8.121 9.865 8.607 1.00 89.31 169 ARG A N 1
ATOM 1311 C CA . ARG A 1 169 ? -6.689 10.130 8.834 1.00 89.31 169 ARG A CA 1
ATOM 1312 C C . ARG A 1 169 ? -6.116 11.097 7.804 1.00 89.31 169 ARG A C 1
ATOM 1314 O O . ARG A 1 169 ? -6.455 11.037 6.631 1.00 89.31 169 ARG A O 1
ATOM 1321 N N . LEU A 1 170 ? -5.161 11.926 8.237 1.00 84.56 170 LEU A N 1
ATOM 1322 C CA . LEU A 1 170 ? -4.488 12.926 7.392 1.00 84.56 170 LEU A CA 1
ATOM 1323 C C . LEU A 1 170 ? -3.488 12.335 6.379 1.00 84.56 170 LEU A C 1
ATOM 1325 O O . LEU A 1 170 ? -3.001 13.059 5.519 1.00 84.56 170 LEU A O 1
ATOM 1329 N N . GLY A 1 171 ? -3.167 11.043 6.470 1.00 88.44 171 GLY A N 1
ATOM 1330 C CA . GLY A 1 171 ? -2.248 10.371 5.552 1.00 88.44 171 GLY A CA 1
ATOM 1331 C C . GLY A 1 171 ? -1.517 9.192 6.187 1.00 88.44 171 GLY A C 1
ATOM 1332 O O . GLY A 1 171 ? -1.755 8.833 7.347 1.00 88.44 171 GLY A O 1
ATOM 1333 N N . LEU A 1 172 ? -0.621 8.588 5.408 1.00 94.44 172 LEU A N 1
ATOM 1334 C CA . LEU A 1 172 ? 0.231 7.476 5.827 1.00 94.44 172 LEU A CA 1
ATOM 1335 C C . LEU A 1 172 ? 1.501 7.971 6.536 1.00 94.44 172 LEU A C 1
ATOM 1337 O O . LEU A 1 172 ? 2.029 9.023 6.170 1.00 94.44 172 LEU A O 1
ATOM 1341 N N . PRO A 1 173 ? 2.018 7.224 7.531 1.00 93.56 173 PRO A N 1
ATOM 1342 C CA . PRO A 1 173 ? 3.312 7.526 8.124 1.00 93.56 173 PRO A CA 1
ATOM 1343 C C . PRO A 1 173 ? 4.431 7.314 7.099 1.00 93.56 173 PRO A C 1
ATOM 1345 O O . PRO A 1 173 ? 4.407 6.355 6.331 1.00 93.56 173 PRO A O 1
ATOM 1348 N N . ASN A 1 174 ? 5.441 8.183 7.126 1.00 94.56 174 ASN A N 1
ATOM 1349 C CA . ASN A 1 174 ? 6.603 8.044 6.253 1.00 94.56 174 ASN A CA 1
ATOM 1350 C C . ASN A 1 174 ? 7.385 6.759 6.558 1.00 94.56 174 ASN A C 1
ATOM 1352 O O . ASN A 1 174 ? 7.528 6.361 7.720 1.00 94.56 174 ASN A O 1
ATOM 1356 N N . ILE A 1 175 ? 7.958 6.177 5.506 1.00 93.94 175 ILE A N 1
ATOM 1357 C CA . ILE A 1 175 ? 8.986 5.142 5.586 1.00 93.94 175 ILE A CA 1
ATOM 1358 C C . ILE A 1 175 ? 10.145 5.695 6.420 1.00 93.94 175 ILE A C 1
ATOM 1360 O O . ILE A 1 175 ? 10.698 6.752 6.116 1.00 93.94 175 ILE A O 1
ATOM 1364 N N . ARG A 1 176 ? 10.500 4.982 7.494 1.00 91.50 176 ARG A N 1
ATOM 1365 C CA . ARG A 1 176 ? 11.582 5.383 8.417 1.00 91.50 176 ARG A CA 1
ATOM 1366 C C . ARG A 1 176 ? 12.899 4.672 8.145 1.00 91.50 176 ARG A C 1
ATOM 1368 O O . ARG A 1 176 ? 13.954 5.161 8.541 1.00 91.50 176 ARG A O 1
ATOM 1375 N N . HIS A 1 177 ? 12.833 3.514 7.496 1.00 91.31 177 HIS A N 1
ATOM 1376 C CA . HIS A 1 177 ? 13.987 2.673 7.226 1.00 91.31 177 HIS A CA 1
ATOM 1377 C C . HIS A 1 177 ? 14.052 2.343 5.741 1.00 91.31 177 HIS A C 1
ATOM 1379 O O . HIS A 1 177 ? 13.098 1.811 5.172 1.00 91.31 177 HIS A O 1
ATOM 1385 N N . THR A 1 178 ? 15.212 2.627 5.153 1.00 90.44 178 THR A N 1
ATOM 1386 C CA . THR A 1 178 ? 15.564 2.238 3.790 1.00 90.44 178 THR A CA 1
ATOM 1387 C C . THR A 1 178 ? 16.876 1.470 3.837 1.00 90.44 178 THR A C 1
ATOM 1389 O O . THR A 1 178 ? 17.880 1.986 4.329 1.00 90.44 178 THR A O 1
ATOM 1392 N N . TYR A 1 179 ? 16.865 0.236 3.343 1.00 88.69 179 TYR A N 1
ATOM 1393 C CA . TYR A 1 179 ? 18.045 -0.619 3.256 1.00 88.69 179 TYR A CA 1
ATOM 1394 C C . TYR A 1 179 ? 18.548 -0.661 1.824 1.00 88.69 179 TYR A C 1
ATOM 1396 O O . TYR A 1 179 ? 17.814 -1.094 0.948 1.00 88.69 179 TYR A O 1
ATOM 1404 N N . THR A 1 180 ? 19.804 -0.293 1.595 1.00 84.56 180 THR A N 1
ATOM 1405 C CA . THR A 1 180 ? 20.442 -0.488 0.289 1.00 84.56 180 THR A CA 1
ATOM 1406 C C . THR A 1 180 ? 21.189 -1.814 0.287 1.00 84.56 180 THR A C 1
ATOM 1408 O O . THR A 1 180 ? 22.149 -1.993 1.038 1.00 84.56 180 THR A O 1
ATOM 1411 N N . LEU A 1 181 ? 20.764 -2.756 -0.548 1.00 75.00 181 LEU A N 1
ATOM 1412 C CA . LEU A 1 181 ? 21.447 -4.035 -0.718 1.00 75.00 181 LEU A CA 1
ATOM 1413 C C . LEU A 1 181 ? 22.706 -3.829 -1.564 1.00 75.00 181 LEU A C 1
ATOM 1415 O O . LEU A 1 181 ? 22.619 -3.434 -2.715 1.00 75.00 181 LEU A O 1
ATOM 1419 N N . GLN A 1 182 ? 23.903 -4.074 -1.036 1.00 67.81 182 GLN A N 1
ATOM 1420 C CA . GLN A 1 182 ? 25.113 -3.984 -1.862 1.00 67.81 182 GLN A CA 1
ATOM 1421 C C . GLN A 1 182 ? 25.109 -5.055 -2.964 1.00 67.81 182 GLN A C 1
ATOM 1423 O O . GLN A 1 182 ? 24.773 -6.211 -2.722 1.00 67.81 182 GLN A O 1
ATOM 1428 N N . GLN A 1 183 ? 25.525 -4.672 -4.178 1.00 52.25 183 GLN A N 1
ATOM 1429 C CA . GLN A 1 183 ? 25.643 -5.583 -5.327 1.00 52.25 183 GLN A CA 1
ATOM 1430 C C . GLN A 1 183 ? 26.696 -6.685 -5.125 1.00 52.25 183 GLN A C 1
ATOM 1432 O O . GLN A 1 183 ? 26.725 -7.646 -5.891 1.00 52.25 183 GLN A O 1
ATOM 1437 N N . HIS A 1 184 ? 27.592 -6.549 -4.145 1.00 44.84 184 HIS A N 1
ATOM 1438 C CA . HIS A 1 184 ? 28.632 -7.537 -3.891 1.00 44.84 184 HIS A CA 1
ATOM 1439 C C . HIS A 1 184 ? 28.120 -8.617 -2.940 1.00 44.84 184 HIS A C 1
ATOM 1441 O O . HIS A 1 184 ? 27.881 -8.385 -1.756 1.00 44.84 184 HIS A O 1
ATOM 1447 N N . LEU A 1 185 ? 27.966 -9.822 -3.487 1.00 46.34 185 LEU A N 1
ATOM 1448 C CA . LEU A 1 185 ? 28.039 -11.048 -2.710 1.00 46.34 185 LEU A CA 1
ATOM 1449 C C . LEU A 1 185 ? 29.444 -11.110 -2.108 1.00 46.34 185 LEU A C 1
ATOM 1451 O O . LEU A 1 185 ? 30.391 -11.509 -2.783 1.00 46.34 185 LEU A O 1
ATOM 1455 N N . ASP A 1 186 ? 29.601 -10.726 -0.845 1.00 37.50 186 ASP A N 1
ATOM 1456 C CA . ASP A 1 186 ? 30.753 -11.205 -0.095 1.00 37.50 186 ASP A CA 1
ATOM 1457 C C . ASP A 1 186 ? 30.640 -12.734 -0.053 1.00 37.50 186 ASP A C 1
ATOM 1459 O O . ASP A 1 186 ? 29.765 -13.297 0.607 1.00 37.50 186 ASP A O 1
ATOM 1463 N N . HIS A 1 187 ? 31.495 -13.401 -0.831 1.00 34.44 187 HIS A N 1
ATOM 1464 C CA . HIS A 1 187 ? 31.649 -14.853 -0.929 1.00 34.44 187 HIS A CA 1
ATOM 1465 C C . HIS A 1 187 ? 32.203 -15.452 0.372 1.00 34.44 187 HIS A C 1
ATOM 1467 O O . HIS A 1 187 ? 33.254 -16.093 0.387 1.00 34.44 187 HIS A O 1
ATOM 1473 N N . LYS A 1 188 ? 31.515 -15.239 1.489 1.00 30.86 188 LYS A N 1
ATOM 1474 C CA . LYS A 1 188 ? 31.778 -15.939 2.742 1.00 30.86 188 LYS A CA 1
ATOM 1475 C C . LYS A 1 188 ? 30.481 -16.572 3.222 1.00 30.86 188 LYS A C 1
ATOM 1477 O O . LYS A 1 188 ? 29.750 -15.998 4.027 1.00 30.86 188 LYS A O 1
ATOM 1482 N N . LEU A 1 189 ? 30.203 -17.729 2.619 1.00 34.56 189 LEU A N 1
ATOM 1483 C CA . LEU A 1 189 ? 29.515 -18.832 3.289 1.00 34.56 189 LEU A CA 1
ATOM 1484 C C . LEU A 1 189 ? 30.400 -19.342 4.431 1.00 34.56 189 LEU A C 1
ATOM 1486 O O . LEU A 1 189 ? 31.636 -19.383 4.223 1.00 34.56 189 LEU A O 1
#

Foldseek 3Di:
DFWDFFADPLLDADPVCVVVCCCCVVVNLVVQVVVCVVQVQAKTFAFWWDAFQLATGGPPPPFTQFDASNGTIDGPVLVCCQPDPPDALSVVLNVLCVVLVDCSRVSSLLSSCLDPDPVNNGDTHAHEHEVVGSPRPSVPCPPDHCVVPPCNRSSNSVSSNVSCVRSVHRGGHGHPHYHYRDPDDPPDD

pLDDT: mean 81.27, std 17.71, range [30.86, 97.62]

Sequence (189 aa):
TEAVLSNDDDLFYTPESAEYLFRFVIIGVVRICQIWQRHRRSIVGDSPRFSGDGTYEFDGHPCLNVVLTNSAFVPTALMRQYSEPTAGPVAQLRAHVDEHTNCEDIGINFVAAASTEPEMVMDPPVSVSMPGGWANERLMATLINHHSQPAHYTKRANCGKAFMGFFGRLGLPNIRHTYTLQQHLDHKL

InterPro domains:
  IPR004263 Exostosin-like [PTHR48261] (1-183)
  IPR015338 Glycosyl transferase 64 domain [PF09258] (1-173)
  IPR029044 Nucleotide-diphospho-sugar transferases [G3DSA:3.90.550.10] (1-188)

Secondary structure (DSSP, 8-state):
--EEEEE-TT----STTHHHHIIIIIIIIHHHHHHHHH-TTS-EES-EEEEETTEEE-TT-S---EE-TTEEEEEHHHHHHHHS--SHHHHHHHHHHHHHT--HHHHHHHHHHH--SGGG-PPPPEEEE-TT------TTTTS--GGGSTTHHHHHHHHHHHHHHHHT-S-PPPP-EEEE--S------